Protein 3OZI (pdb70)

Nearest PDB structures (foldseek):
  3ozi-assembly1_A  TM=1.006E+00  e=1.312E-34  Linum usitatissimum
  7x5l-assembly1_D  TM=9.092E-01  e=6.402E-23  Linum usitatissimum
  5h3c-assembly1_A  TM=9.089E-01  e=5.515E-14  Arabidopsis thaliana
  7xoz-assembly1_E  TM=8.994E-01  e=2.943E-13  Arabidopsis thaliana
  5teb-assembly6_F  TM=8.770E-01  e=2.772E-13  Arabidopsis thaliana

InterPro domains:
  IPR000157 Toll/interleukin-1 receptor homology (TIR) domain [PF01582] (61-239)
  IPR000157 Toll/interleukin-1 receptor homology (TIR) domain [PS50104] (59-221)
  IPR000157 Toll/interleukin-1 receptor homology (TIR) domain [SM00255] (60-199)
  IPR002182 NB-ARC [PF00931] (241-416)
  IPR027417 P-loop containing nucleoside triphosphate hydrolase [G3DSA:3.40.50.300] (226-393)
  IPR027417 P-loop containing nucleoside triphosphate hydrolase [SSF52540] (228-493)
  IPR032675 Leucine-rich repeat domain superfamily [G3DSA:3.80.10.10] (591-1008)
  IPR032675 Leucine-rich repeat domain superfamily [G3DSA:3.80.10.10] (1009-1278)
  IPR035897 Toll/interleukin-1 receptor homology (TIR) domain superfamily [G3DSA:3.40.50.10140] (59-225)
  IPR035897 Toll/interleukin-1 receptor homology (TIR) domain superfamily [SSF52200] (53-202)
  IPR042197 Apoptotic protease-activating factors, helical domain [G3DSA:1.10.8.430] (398-483)
  IPR044974 Disease resistance protein, plants [PTHR11017] (60-1101)
  IPR058192 Disease resistance protein Roq1-like, winged-helix domain [PF23282] (485-553)

Radius of gyration: 20.52 Å; Cα contacts (8 Å, |Δi|>4): 577; chains: 2; bounding box: 39×36×67 Å

Sequence (338 aa):
VEYEVFLSFRGPDTREQFTDFLYQSLRRYKIHTFRDDDELLKGKEIGPNLLRAIDQSKIYVPIISSGYADSKWCLMELAEIVRRQEEDPRRIILPIFYMVDPSDVRHQTGCYKKAFRKHANKFDGQTIQNWKDALKKVGDLKGWHIGKNDKQGAIADKVSADIWSHISKEVEYEVFLSFRGPDTREQFTDFLYQSLRRYKIHTFRDDDELLKGKEIGPNLLRAIDQSKIYVPIISSGYADSKWCLMELAEIVRRQEEDPRRIILPIFYMVDPSDVRHQTGCYKKAFRKHANKFDGQTIQNWKDALKKVGDLKGWHIGKNDKQGAIADKVSADIWSHIS

CATH classification: 3.40.50.10140

Organism: Linum usitatissimum (NCBI:txid4006)

Foldseek 3Di:
DAQAEEEQEACVPDVPHLVVLLVVLLVVVVHRYHYPYLPDDDDVCVPPHVV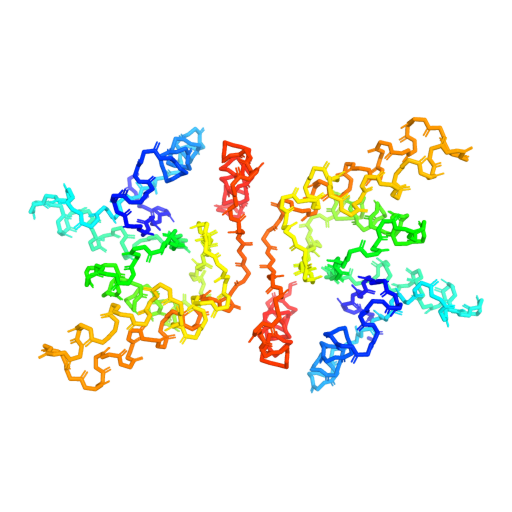SNLVGHLEYEYEDELCQLLRPSSLVVLLVSVVVCVVPVSRDYAYEAEADPLVCLQQCDDSRVVSLVVVVVPDDDVSSVSSSVSSNVNSPDDYYYDHPPDPSSVVSNVVSVVSVVSVVVD/DQAAEEEQEACVPDVPHLVVLLVVLLVVLPHRYDYPYLPDDDPVCVPVPVVRNLVRHLEYEYADELCQLLRPSSLVVLLVSVVVCVVPVSRYYAYEDEADDLVCLQQVDDSRPVSLVVCVVPDDPVSSVSSNVSSNVNSPDDHHYHHPPDPSNVVSNVVSVVSSVVVD

Structure (mmCIF, N/CA/C/O backbone):
data_3OZI
#
_entry.id   3OZI
#
_cell.length_a   65.941
_cell.length_b   102.241
_cell.length_c   58.300
_cell.angle_alpha   90.000
_cell.angle_beta   90.000
_cell.angle_gamma   90.000
#
_symmetry.space_group_name_H-M   'P 21 21 2'
#
loop_
_entity.id
_entity.type
_entity.pdbx_description
1 polymer L6tr
2 non-polymer 'COBALT (II) ION'
3 water water
#
loop_
_atom_site.group_PDB
_atom_site.id
_atom_site.type_symbol
_atom_site.label_atom_id
_atom_site.label_alt_id
_atom_site.label_comp_id
_atom_site.label_asym_id
_atom_site.label_entity_id
_atom_site.label_seq_id
_atom_site.pdbx_PDB_ins_code
_atom_site.Cartn_x
_atom_site.Cartn_y
_atom_site.Cartn_z
_atom_site.occupancy
_atom_site.B_iso_or_equiv
_atom_site.auth_seq_id
_atom_site.auth_comp_id
_atom_site.auth_asym_id
_atom_site.auth_atom_id
_atom_site.pdbx_PDB_model_num
ATOM 1 N N . VAL A 1 34 ? 63.118 -2.770 -3.223 1.00 36.40 34 VAL A N 1
ATOM 2 C CA . VAL A 1 34 ? 63.481 -1.603 -4.022 1.00 38.39 34 VAL A CA 1
ATOM 3 C C . VAL A 1 34 ? 62.222 -0.794 -4.296 1.00 33.00 34 VAL A C 1
ATOM 4 O O . VAL A 1 34 ? 62.188 0.090 -5.152 1.00 28.80 34 VAL A O 1
ATOM 16 N N . GLU A 1 35 ? 61.181 -1.109 -3.539 1.00 27.92 35 GLU A N 1
ATOM 17 C CA . GLU A 1 35 ? 59.938 -0.366 -3.609 1.00 27.06 35 GLU A CA 1
ATOM 18 C C . GLU A 1 35 ? 60.070 1.020 -2.977 1.00 26.13 35 GLU A C 1
ATOM 19 O O . GLU A 1 35 ? 60.864 1.233 -2.059 1.00 26.79 35 GLU A O 1
ATOM 31 N N . TYR A 1 36 ? 59.314 1.975 -3.496 1.00 22.95 36 TYR A N 1
ATOM 32 C CA . TYR A 1 36 ? 59.216 3.265 -2.844 1.00 24.35 36 TYR A CA 1
ATOM 33 C C . TYR A 1 36 ? 58.582 3.053 -1.474 1.00 21.44 36 TYR A C 1
ATOM 34 O O . TYR A 1 36 ? 57.724 2.195 -1.322 1.00 15.79 36 TYR A O 1
ATOM 52 N N . GLU A 1 37 ? 59.014 3.835 -0.487 1.00 19.15 37 GLU A N 1
ATOM 53 C CA . GLU A 1 37 ? 58.504 3.698 0.873 1.00 17.64 37 GLU A CA 1
ATOM 54 C C . GLU A 1 37 ? 57.782 4.962 1.339 1.00 20.20 37 GLU A C 1
ATOM 55 O O . GLU A 1 37 ? 56.825 4.884 2.106 1.00 19.96 37 GLU A O 1
ATOM 67 N N . VAL A 1 38 ? 58.260 6.122 0.885 1.00 18.72 38 VAL A N 1
ATOM 68 C CA . VAL A 1 38 ? 57.706 7.417 1.288 1.00 14.81 38 VAL A CA 1
ATOM 69 C C . VAL A 1 38 ? 57.421 8.257 0.039 1.00 16.75 38 VAL A C 1
ATOM 70 O O . VAL A 1 38 ? 58.216 8.288 -0.899 1.00 17.56 38 VAL A O 1
ATOM 83 N N . PHE A 1 39 ? 56.269 8.915 0.026 1.00 15.25 39 PHE A N 1
ATOM 84 C CA . PHE A 1 39 ? 55.834 9.732 -1.099 1.00 12.81 39 PHE A CA 1
ATOM 85 C C . PHE A 1 39 ? 55.656 11.164 -0.571 1.00 14.97 39 PHE A C 1
ATOM 86 O O . PHE A 1 39 ? 54.803 11.422 0.284 1.00 14.46 39 PHE A O 1
ATOM 103 N N . LEU A 1 40 ? 56.491 12.085 -1.038 1.00 12.11 40 LEU A N 1
ATOM 104 C CA . LEU A 1 40 ? 56.398 13.477 -0.603 1.00 14.30 40 LEU A CA 1
ATOM 105 C C . LEU A 1 40 ? 55.558 14.243 -1.601 1.00 15.54 40 LEU A C 1
ATOM 106 O O . LEU A 1 40 ? 55.873 14.240 -2.786 1.00 11.99 40 LEU A O 1
ATOM 122 N N . SER A 1 41 ? 54.494 14.884 -1.112 1.00 15.47 41 SER A N 1
ATOM 123 C CA . SER A 1 41 ? 53.642 15.769 -1.918 1.00 14.57 41 SER A CA 1
ATOM 124 C C . SER A 1 41 ? 53.810 17.199 -1.445 1.00 13.34 41 SER A C 1
ATOM 125 O O . SER A 1 41 ? 53.587 17.508 -0.277 1.00 13.29 41 SER A O 1
ATOM 133 N N . PHE A 1 42 ? 54.167 18.091 -2.353 1.00 15.20 42 PHE A N 1
ATOM 134 C CA . PHE A 1 42 ? 54.486 19.446 -1.938 1.00 13.77 42 PHE A CA 1
ATOM 135 C C . PHE A 1 42 ? 54.324 20.492 -3.040 1.00 13.10 42 PHE A C 1
ATOM 136 O O . PHE A 1 42 ? 54.285 20.171 -4.226 1.00 14.20 42 PHE A O 1
ATOM 153 N N . ARG A 1 43 ? 54.222 21.751 -2.629 1.00 14.96 43 ARG A N 1
ATOM 154 C CA . ARG A 1 43 ? 54.200 22.867 -3.571 1.00 14.11 43 ARG A CA 1
ATOM 155 C C . ARG A 1 43 ? 55.641 23.361 -3.845 1.00 17.45 43 ARG A C 1
ATOM 156 O O . ARG A 1 43 ? 56.244 24.065 -3.025 1.00 14.44 43 ARG A O 1
ATOM 177 N N . GLY A 1 44 ? 56.186 22.960 -4.993 1.00 19.10 44 GLY A N 1
ATOM 178 C CA . GLY A 1 44 ? 57.564 23.259 -5.366 1.00 23.13 44 GLY A CA 1
ATOM 179 C C . GLY A 1 44 ? 58.103 24.639 -4.993 1.00 22.30 44 GLY A C 1
ATOM 180 O O . GLY A 1 44 ? 59.074 24.753 -4.252 1.00 20.88 44 GLY A O 1
ATOM 184 N N . PRO A 1 45 ? 57.482 25.702 -5.517 1.00 22.65 45 PRO A N 1
ATOM 185 C CA . PRO A 1 45 ? 57.947 27.071 -5.247 1.00 25.64 45 PRO A CA 1
ATOM 186 C C . PRO A 1 45 ? 57.900 27.449 -3.765 1.00 25.00 45 PRO A C 1
ATOM 187 O O . PRO A 1 45 ? 58.595 28.378 -3.344 1.00 23.37 45 PRO A O 1
ATOM 198 N N . ASP A 1 46 ? 57.072 26.763 -2.982 1.00 19.71 46 ASP A N 1
ATOM 199 C CA . ASP A 1 46 ? 56.995 27.059 -1.557 1.00 16.41 46 ASP A CA 1
ATOM 200 C C . ASP A 1 46 ? 58.094 26.385 -0.730 1.00 18.21 46 ASP A C 1
ATOM 201 O O . ASP A 1 46 ? 58.683 27.012 0.150 1.00 21.08 46 ASP A O 1
ATOM 210 N N . THR A 1 47 ? 58.353 25.103 -0.975 1.00 14.70 47 THR A N 1
ATOM 211 C CA . THR A 1 47 ? 59.151 24.328 -0.015 1.00 23.00 47 THR A CA 1
ATOM 212 C C . THR A 1 47 ? 60.304 23.519 -0.601 1.00 18.09 47 THR A C 1
ATOM 213 O O . THR A 1 47 ? 61.098 22.953 0.142 1.00 18.56 47 THR A O 1
ATOM 224 N N . ARG A 1 48 ? 60.385 23.462 -1.922 1.00 18.66 48 ARG A N 1
ATOM 225 C CA . ARG A 1 48 ? 61.459 22.735 -2.597 1.00 24.21 48 ARG A CA 1
ATOM 226 C C . ARG A 1 48 ? 62.839 22.967 -1.957 1.00 24.65 48 ARG A C 1
ATOM 227 O O . ARG A 1 48 ? 63.633 22.043 -1.843 1.00 21.96 48 ARG A O 1
ATOM 248 N N . GLU A 1 49 ? 63.110 24.197 -1.527 1.00 29.19 49 GLU A N 1
ATOM 249 C CA . GLU A 1 49 ? 64.441 24.579 -1.037 1.00 35.23 49 GLU A CA 1
ATOM 250 C C . GLU A 1 49 ? 64.492 24.668 0.484 1.00 37.16 49 GLU A C 1
ATOM 251 O O . GLU A 1 49 ? 65.521 25.012 1.073 1.00 36.42 49 GLU A O 1
ATOM 263 N N . GLN A 1 50 ? 63.370 24.377 1.119 1.00 33.35 50 GLN A N 1
ATOM 264 C CA . GLN A 1 50 ? 63.283 24.491 2.563 1.00 30.28 50 GLN A CA 1
ATOM 265 C C . GLN A 1 50 ? 63.022 23.114 3.200 1.00 28.59 50 GLN A C 1
ATOM 266 O O . GLN A 1 50 ? 63.781 22.162 2.965 1.00 23.88 50 GLN A O 1
ATOM 280 N N . PHE A 1 51 ? 61.957 22.997 3.990 1.00 24.57 51 PHE A N 1
ATOM 281 C CA . PHE A 1 51 ? 61.732 21.771 4.742 1.00 20.04 51 PHE A CA 1
ATOM 282 C C . PHE A 1 51 ? 61.667 20.503 3.881 1.00 19.73 51 PHE A C 1
ATOM 283 O O . PHE A 1 51 ? 62.179 19.457 4.286 1.00 23.42 51 PHE A O 1
ATOM 300 N N . THR A 1 52 ? 61.029 20.585 2.715 1.00 17.30 52 THR A N 1
ATOM 301 C CA . THR A 1 52 ? 60.901 19.420 1.831 1.00 21.83 52 THR A CA 1
ATOM 302 C C . THR A 1 52 ? 62.236 18.790 1.469 1.00 22.41 52 THR A C 1
ATOM 303 O O . THR A 1 52 ? 62.370 17.564 1.490 1.00 21.10 52 THR A O 1
ATOM 314 N N . ASP A 1 53 ? 63.211 19.631 1.127 1.00 22.55 53 ASP A N 1
ATOM 315 C CA . ASP A 1 53 ? 64.555 19.161 0.818 1.00 22.91 53 ASP A CA 1
ATOM 316 C C . ASP A 1 53 ? 65.220 18.531 2.039 1.00 23.24 53 ASP A C 1
ATOM 317 O O . ASP A 1 53 ? 65.805 17.448 1.933 1.00 20.95 53 ASP A O 1
ATOM 326 N N . PHE A 1 54 ? 65.129 19.197 3.193 1.00 20.51 54 PHE A N 1
ATOM 327 C CA . PHE A 1 54 ? 65.731 18.666 4.435 1.00 21.91 54 PHE A CA 1
ATOM 328 C C . PHE A 1 54 ? 65.156 17.300 4.845 1.00 20.24 54 PHE A C 1
ATOM 329 O O . PHE A 1 54 ? 65.894 16.403 5.253 1.00 24.43 54 PHE A O 1
ATOM 346 N N . LEU A 1 55 ? 63.839 17.149 4.752 1.00 18.16 55 LEU A N 1
ATOM 347 C CA . LEU A 1 55 ? 63.207 15.866 5.035 1.00 19.07 55 LEU A CA 1
ATOM 348 C C . LEU A 1 55 ? 63.685 14.838 4.018 1.00 23.29 55 LEU A C 1
ATOM 349 O O . LEU A 1 55 ? 63.968 13.693 4.360 1.00 21.13 55 LEU A O 1
ATOM 365 N N . TYR A 1 56 ? 63.779 15.249 2.759 1.00 21.40 56 TYR A N 1
ATOM 366 C CA . TYR A 1 56 ? 64.314 14.354 1.752 1.00 21.40 56 TYR A CA 1
ATOM 367 C C . TYR A 1 56 ? 65.742 13.913 2.096 1.00 23.72 56 TYR A C 1
ATOM 368 O O . TYR A 1 56 ? 66.083 12.730 2.007 1.00 21.97 56 TYR A O 1
ATOM 386 N N . GLN A 1 57 ? 66.579 14.867 2.485 1.00 21.95 57 GLN A N 1
ATOM 387 C CA . GLN A 1 57 ? 67.955 14.547 2.875 1.00 28.09 57 GLN A CA 1
ATOM 388 C C . GLN A 1 57 ? 68.023 13.611 4.081 1.00 26.15 57 GLN A C 1
ATOM 389 O O . GLN A 1 57 ? 68.784 12.650 4.076 1.00 29.14 57 GLN A O 1
ATOM 403 N N . SER A 1 58 ? 67.228 13.884 5.112 1.00 22.58 58 SER A N 1
ATOM 404 C CA . SER A 1 58 ? 67.208 13.001 6.278 1.00 26.81 58 SER A CA 1
ATOM 405 C C . SER A 1 58 ? 66.703 11.605 5.931 1.00 28.91 58 SER A C 1
ATOM 406 O O . SER A 1 58 ? 67.265 10.608 6.391 1.00 32.46 58 SER A O 1
ATOM 414 N N . LEU A 1 59 ? 65.640 11.532 5.131 1.00 22.15 59 LEU A N 1
ATOM 415 C CA . LEU A 1 59 ? 65.081 10.241 4.760 1.00 26.00 59 LEU A CA 1
ATOM 416 C C . LEU A 1 59 ? 66.146 9.453 4.017 1.00 29.47 59 LEU A C 1
ATOM 417 O O . LEU A 1 59 ? 66.254 8.238 4.150 1.00 28.12 59 LEU A O 1
ATOM 433 N N . ARG A 1 60 ? 66.933 10.180 3.236 1.00 27.89 60 ARG A N 1
ATOM 434 C CA . ARG A 1 60 ? 67.944 9.601 2.377 1.00 31.02 60 ARG A CA 1
ATOM 435 C C . ARG A 1 60 ? 69.117 9.091 3.221 1.00 34.30 60 ARG A C 1
ATOM 436 O O . ARG A 1 60 ? 69.775 8.123 2.857 1.00 36.37 60 ARG A O 1
ATOM 457 N N . ARG A 1 61 ? 69.359 9.741 4.356 1.00 31.11 61 ARG A N 1
ATOM 458 C CA . ARG A 1 61 ? 70.369 9.287 5.309 1.00 34.03 61 ARG A CA 1
ATOM 459 C C . ARG A 1 61 ? 69.999 7.926 5.900 1.00 34.10 61 ARG A C 1
ATOM 460 O O . ARG A 1 61 ? 70.871 7.103 6.178 1.00 36.27 61 ARG A O 1
ATOM 481 N N . TYR A 1 62 ? 68.706 7.700 6.108 1.00 30.26 62 TYR A N 1
ATOM 482 C CA . TYR A 1 62 ? 68.214 6.388 6.510 1.00 27.57 62 TYR A CA 1
ATOM 483 C C . TYR A 1 62 ? 68.137 5.452 5.312 1.00 27.70 62 TYR A C 1
ATOM 484 O O . TYR A 1 62 ? 67.706 4.310 5.443 1.00 27.06 62 TYR A O 1
ATOM 502 N N . LYS A 1 63 ? 68.511 5.943 4.135 1.00 28.94 63 LYS A N 1
ATOM 503 C CA . LYS A 1 63 ? 68.399 5.129 2.934 1.00 31.40 63 LYS A CA 1
ATOM 504 C C . LYS A 1 63 ? 66.949 4.671 2.711 1.00 28.88 63 LYS A C 1
ATOM 505 O O . LYS A 1 63 ? 66.690 3.589 2.167 1.00 24.22 63 LYS A O 1
ATOM 524 N N . ILE A 1 64 ? 66.006 5.508 3.141 1.00 24.96 64 ILE A N 1
ATOM 525 C CA . ILE A 1 64 ? 64.593 5.290 2.863 1.00 21.10 64 ILE A CA 1
ATOM 526 C C . ILE A 1 64 ? 64.274 5.757 1.437 1.00 21.02 64 ILE A C 1
ATOM 527 O O . ILE A 1 64 ? 64.542 6.907 1.084 1.00 27.48 64 ILE A O 1
ATOM 543 N N . HIS A 1 65 ? 63.723 4.857 0.621 1.00 22.69 65 HIS A N 1
ATOM 544 C CA . HIS A 1 65 ? 63.421 5.139 -0.787 1.00 20.70 65 HIS A CA 1
ATOM 545 C C . HIS A 1 65 ? 62.217 6.075 -0.914 1.00 19.61 65 HIS A C 1
ATOM 546 O O . HIS A 1 65 ? 61.075 5.694 -0.627 1.00 19.98 65 HIS A O 1
ATOM 560 N N . THR A 1 66 ? 62.487 7.295 -1.359 1.00 21.61 66 THR A N 1
ATOM 561 C CA . THR A 1 66 ? 61.527 8.387 -1.270 1.00 19.00 66 THR A CA 1
ATOM 562 C C . THR A 1 66 ? 61.294 9.074 -2.613 1.00 23.11 66 THR A C 1
ATOM 563 O O . THR A 1 66 ? 62.243 9.492 -3.288 1.00 19.17 66 THR A O 1
ATOM 574 N N . PHE A 1 67 ? 60.022 9.200 -2.980 1.00 23.16 67 PHE A N 1
ATOM 575 C CA . PHE A 1 67 ? 59.640 9.902 -4.190 1.00 18.18 67 PHE A CA 1
ATOM 576 C C . PHE A 1 67 ? 59.308 11.363 -3.900 1.00 19.02 67 PHE A C 1
ATOM 577 O O . PHE A 1 67 ? 58.549 11.665 -2.984 1.00 17.32 67 PHE A O 1
ATOM 594 N N . ARG A 1 68 ? 59.874 12.266 -4.691 1.00 18.53 68 ARG A N 1
ATOM 595 C CA . ARG A 1 68 ? 59.554 13.685 -4.591 1.00 22.13 68 ARG A CA 1
ATOM 596 C C . ARG A 1 68 ? 58.528 14.119 -5.640 1.00 19.88 68 ARG A C 1
ATOM 597 O O . ARG A 1 68 ? 58.884 14.400 -6.780 1.00 22.61 68 ARG A O 1
ATOM 618 N N . ASP A 1 69 ? 57.258 14.177 -5.249 1.00 17.77 69 ASP A N 1
ATOM 619 C CA . ASP A 1 69 ? 56.182 14.600 -6.151 1.00 17.31 69 ASP A CA 1
ATOM 620 C C . ASP A 1 69 ? 56.190 16.118 -6.322 1.00 22.53 69 ASP A C 1
ATOM 621 O O . ASP A 1 69 ? 55.314 16.814 -5.799 1.00 20.01 69 ASP A O 1
ATOM 630 N N . ASP A 1 70 ? 57.193 16.625 -7.042 1.00 20.34 70 ASP A N 1
ATOM 631 C CA . ASP A 1 70 ? 57.317 18.056 -7.320 1.00 22.45 70 ASP A CA 1
ATOM 632 C C . ASP A 1 70 ? 56.305 18.486 -8.402 1.00 21.53 70 ASP A C 1
ATOM 633 O O . ASP A 1 70 ? 56.241 17.890 -9.480 1.00 21.60 70 ASP A O 1
ATOM 642 N N . ASP A 1 71 ? 55.507 19.511 -8.117 1.00 20.21 71 ASP A N 1
ATOM 643 C CA . ASP A 1 71 ? 54.446 19.900 -9.058 1.00 24.54 71 ASP A CA 1
ATOM 644 C C . ASP A 1 71 ? 54.940 20.657 -10.309 1.00 22.63 71 ASP A C 1
ATOM 645 O O . ASP A 1 71 ? 54.156 20.988 -11.202 1.00 19.99 71 ASP A O 1
ATOM 654 N N . GLU A 1 72 ? 56.246 20.881 -10.394 1.00 21.65 72 GLU A N 1
ATOM 655 C CA . GLU A 1 72 ? 56.821 21.497 -11.585 1.00 25.13 72 GLU A CA 1
ATOM 656 C C . GLU A 1 72 ? 57.781 20.623 -12.402 1.00 26.75 72 GLU A C 1
ATOM 657 O O . GLU A 1 72 ? 57.809 20.735 -13.619 1.00 31.63 72 GLU A O 1
ATOM 669 N N . LEU A 1 73 ? 58.530 19.734 -11.758 1.00 28.16 73 LEU A N 1
ATOM 670 C CA . LEU A 1 73 ? 59.715 19.162 -12.402 1.00 28.52 73 LEU A CA 1
ATOM 671 C C . LEU A 1 73 ? 59.637 17.696 -12.859 1.00 34.67 73 LEU A C 1
ATOM 672 O O . LEU A 1 73 ? 60.653 17.113 -13.238 1.00 43.87 73 LEU A O 1
ATOM 688 N N . LEU A 1 74 ? 58.448 17.103 -12.840 1.00 31.25 74 LEU A N 1
ATOM 689 C CA . LEU A 1 74 ? 58.277 15.730 -13.314 1.00 33.69 74 LEU A CA 1
ATOM 690 C C . LEU A 1 74 ? 58.572 15.602 -14.819 1.00 42.31 74 LEU A C 1
ATOM 691 O O . LEU A 1 74 ? 58.366 16.552 -15.575 1.00 35.15 74 LEU A O 1
ATOM 707 N N . LYS A 1 75 ? 59.054 14.430 -15.243 1.00 38.88 75 LYS A N 1
ATOM 708 C CA . LYS A 1 75 ? 59.213 14.111 -16.663 1.00 31.49 75 LYS A CA 1
ATOM 709 C C . LYS A 1 75 ? 58.240 13.003 -17.049 1.00 34.54 75 LYS A C 1
ATOM 710 O O . LYS A 1 75 ? 57.718 12.302 -16.179 1.00 36.88 75 LYS A O 1
ATOM 729 N N . GLY A 1 76 ? 58.005 12.840 -18.350 1.00 35.31 76 GLY A N 1
ATOM 730 C CA . GLY A 1 76 ? 56.994 11.922 -18.855 1.00 28.30 76 GLY A CA 1
ATOM 731 C C . GLY A 1 76 ? 57.340 10.450 -18.722 1.00 35.11 76 GLY A C 1
ATOM 732 O O . GLY A 1 76 ? 56.463 9.610 -18.493 1.00 35.89 76 GLY A O 1
ATOM 736 N N . LYS A 1 77 ? 58.621 10.132 -18.880 1.00 39.22 77 LYS A N 1
ATOM 737 C CA . LYS A 1 77 ? 59.105 8.771 -18.658 1.00 40.73 77 LYS A CA 1
ATOM 738 C C . LYS A 1 77 ? 59.002 8.424 -17.178 1.00 40.17 77 LYS A C 1
ATOM 739 O O . LYS A 1 77 ? 59.124 7.261 -16.792 1.00 42.25 77 LYS A O 1
ATOM 758 N N . GLU A 1 78 ? 58.762 9.443 -16.357 1.00 34.91 78 GLU A N 1
ATOM 759 C CA . GLU A 1 78 ? 58.674 9.261 -14.917 1.00 36.70 78 GLU A CA 1
ATOM 760 C C . GLU A 1 78 ? 57.245 9.103 -14.417 1.00 37.79 78 GLU A C 1
ATOM 761 O O . GLU A 1 78 ? 57.029 8.819 -13.242 1.00 41.30 78 GLU A O 1
ATOM 773 N N . ILE A 1 79 ? 56.264 9.285 -15.290 1.00 32.09 79 ILE A N 1
ATOM 774 C CA . ILE A 1 79 ? 54.888 9.158 -14.844 1.00 34.03 79 ILE A CA 1
ATOM 775 C C . ILE A 1 79 ? 54.565 7.705 -14.508 1.00 34.00 79 ILE A C 1
ATOM 776 O O . ILE A 1 79 ? 53.894 7.423 -13.519 1.00 38.46 79 ILE A O 1
ATOM 792 N N . GLY A 1 80 ? 55.060 6.778 -15.315 1.00 33.08 80 GLY A N 1
ATOM 793 C CA . GLY A 1 80 ? 54.787 5.374 -15.075 1.00 34.41 80 GLY A CA 1
ATOM 794 C C . GLY A 1 80 ? 55.701 4.749 -14.038 1.00 43.14 80 GLY A C 1
ATOM 795 O O . GLY A 1 80 ? 55.292 4.497 -12.896 1.00 35.96 80 GLY A O 1
ATOM 799 N N . PRO A 1 81 ? 56.959 4.499 -14.429 1.00 45.86 81 PRO A N 1
ATOM 800 C CA . PRO A 1 81 ? 57.924 3.754 -13.604 1.00 46.78 81 PRO A CA 1
ATOM 801 C C . PRO A 1 81 ? 58.317 4.474 -12.306 1.00 45.09 81 PRO A C 1
ATOM 802 O O . PRO A 1 81 ? 59.052 3.909 -11.488 1.00 46.12 81 PRO A O 1
ATOM 813 N N . ASN A 1 82 ? 57.837 5.697 -12.108 1.00 39.17 82 ASN A N 1
ATOM 814 C CA . ASN A 1 82 ? 58.142 6.400 -10.870 1.00 35.14 82 ASN A CA 1
ATOM 815 C C . ASN A 1 82 ? 56.887 6.872 -10.142 1.00 30.43 82 ASN A C 1
ATOM 816 O O . ASN A 1 82 ? 56.469 6.261 -9.160 1.00 31.34 82 ASN A O 1
ATOM 827 N N . LEU A 1 83 ? 56.288 7.947 -10.637 1.00 25.34 83 LEU A N 1
ATOM 828 C CA . LEU A 1 83 ? 55.137 8.554 -9.981 1.00 26.56 83 LEU A CA 1
ATOM 829 C C . LEU A 1 83 ? 54.132 7.497 -9.549 1.00 24.69 83 LEU A C 1
ATOM 830 O O . LEU A 1 83 ? 53.881 7.324 -8.357 1.00 23.07 83 LEU A O 1
ATOM 846 N N . LEU A 1 84 ? 53.579 6.773 -10.517 1.00 25.00 84 LEU A N 1
ATOM 847 C CA . LEU A 1 84 ? 52.512 5.821 -10.238 1.00 25.73 84 LEU A CA 1
ATOM 848 C C . LEU A 1 84 ? 52.987 4.624 -9.422 1.00 25.24 84 LEU A C 1
ATOM 849 O O . LEU A 1 84 ? 52.286 4.160 -8.528 1.00 26.61 84 LEU A O 1
ATOM 865 N N . ARG A 1 85 ? 54.183 4.138 -9.727 1.00 22.88 85 ARG A N 1
ATOM 866 C CA . ARG A 1 85 ? 54.816 3.107 -8.918 1.00 29.29 85 ARG A CA 1
ATOM 867 C C . ARG A 1 85 ? 54.930 3.578 -7.458 1.00 23.98 85 ARG A C 1
ATOM 868 O O . ARG A 1 85 ? 54.581 2.846 -6.532 1.00 19.78 85 ARG A O 1
ATOM 889 N N . ALA A 1 86 ? 55.408 4.807 -7.267 1.00 19.84 86 ALA A N 1
ATOM 890 C CA . ALA A 1 86 ? 55.631 5.356 -5.930 1.00 19.81 86 ALA A CA 1
ATOM 891 C C . ALA A 1 86 ? 54.326 5.580 -5.187 1.00 19.57 86 ALA A C 1
ATOM 892 O O . ALA A 1 86 ? 54.245 5.351 -3.982 1.00 22.65 86 ALA A O 1
ATOM 899 N N . ILE A 1 87 ? 53.300 6.039 -5.891 1.00 19.96 87 ILE A N 1
ATOM 900 C CA . ILE A 1 87 ? 52.039 6.281 -5.216 1.00 20.39 87 ILE A CA 1
ATOM 901 C C . ILE A 1 87 ? 51.361 4.951 -4.917 1.00 22.66 87 ILE A C 1
ATOM 902 O O . ILE A 1 87 ? 50.626 4.827 -3.940 1.00 25.76 87 ILE A O 1
ATOM 918 N N . ASP A 1 88 ? 51.630 3.953 -5.752 1.00 20.80 88 ASP A N 1
ATOM 919 C CA . ASP A 1 88 ? 51.141 2.600 -5.507 1.00 25.00 88 ASP A CA 1
ATOM 920 C C . ASP A 1 88 ? 51.866 1.920 -4.345 1.00 21.20 88 ASP A C 1
ATOM 921 O O . ASP A 1 88 ? 51.224 1.331 -3.482 1.00 25.38 88 ASP A O 1
ATOM 930 N N . GLN A 1 89 ? 53.197 1.982 -4.338 1.00 19.36 89 GLN A N 1
ATOM 931 C CA . GLN A 1 89 ? 54.009 1.174 -3.419 1.00 20.74 89 GLN A CA 1
ATOM 932 C C . GLN A 1 89 ? 54.221 1.798 -2.042 1.00 25.65 89 GLN A C 1
ATOM 933 O O . GLN A 1 89 ? 54.323 1.079 -1.047 1.00 24.11 89 GLN A O 1
ATOM 947 N N . SER A 1 90 ? 54.329 3.128 -1.998 1.00 20.97 90 SER A N 1
ATOM 948 C CA . SER A 1 90 ? 54.584 3.846 -0.755 1.00 17.28 90 SER A CA 1
ATOM 949 C C . SER A 1 90 ? 53.448 3.652 0.238 1.00 20.92 90 SER A C 1
ATOM 950 O O . SER A 1 90 ? 52.278 3.843 -0.095 1.00 25.42 90 SER A O 1
ATOM 958 N N . LYS A 1 91 ? 53.794 3.281 1.463 1.00 20.22 91 LYS A N 1
ATOM 959 C CA . LYS A 1 91 ? 52.784 3.113 2.501 1.00 27.95 91 LYS A CA 1
ATOM 960 C C . LYS A 1 91 ? 52.772 4.305 3.460 1.00 25.96 91 LYS A C 1
ATOM 961 O O . LYS A 1 91 ? 52.062 4.302 4.453 1.00 19.20 91 LYS A O 1
ATOM 980 N N . ILE A 1 92 ? 53.561 5.330 3.143 1.00 20.17 92 ILE A N 1
ATOM 981 C CA . ILE A 1 92 ? 53.573 6.559 3.929 1.00 15.91 92 ILE A CA 1
ATOM 982 C C . ILE A 1 92 ? 53.579 7.738 2.987 1.00 17.56 92 ILE A C 1
ATOM 983 O O . ILE A 1 92 ? 54.455 7.844 2.129 1.00 16.27 92 ILE A O 1
ATOM 999 N N . TYR A 1 93 ? 52.599 8.619 3.146 1.00 18.02 93 TYR A N 1
ATOM 1000 C CA . TYR A 1 93 ? 52.497 9.812 2.324 1.00 15.66 93 TYR A CA 1
ATOM 1001 C C . TYR A 1 93 ? 52.701 11.039 3.186 1.00 16.90 93 TYR A C 1
ATOM 1002 O O . TYR A 1 93 ? 52.084 11.170 4.248 1.00 17.06 93 TYR A O 1
ATOM 1020 N N . VAL A 1 94 ? 53.562 11.939 2.724 1.00 12.41 94 VAL A N 1
ATOM 1021 C CA . VAL A 1 94 ? 53.850 13.151 3.457 1.00 13.25 94 VAL A CA 1
ATOM 1022 C C . VAL A 1 94 ? 53.423 14.386 2.656 1.00 14.02 94 VAL A C 1
ATOM 1023 O O . VAL A 1 94 ? 54.163 14.868 1.800 1.00 13.81 94 VAL A O 1
ATOM 1036 N N . PRO A 1 95 ? 52.214 14.901 2.933 1.00 15.63 95 PRO A N 1
ATOM 1037 C CA . PRO A 1 95 ? 51.790 16.141 2.273 1.00 13.20 95 PRO A CA 1
ATOM 1038 C C . PRO A 1 95 ? 52.346 17.362 3.013 1.00 12.39 95 PRO A C 1
ATOM 1039 O O . PRO A 1 95 ? 51.943 17.665 4.134 1.00 13.83 95 PRO A O 1
ATOM 1050 N N . ILE A 1 96 ? 53.275 18.058 2.385 1.00 11.88 96 ILE A N 1
ATOM 1051 C CA . ILE A 1 96 ? 53.837 19.253 2.986 1.00 12.80 96 ILE A CA 1
ATOM 1052 C C . ILE A 1 96 ? 53.002 20.434 2.507 1.00 12.88 96 ILE A C 1
ATOM 1053 O O . ILE A 1 96 ? 53.163 20.927 1.385 1.00 12.12 96 ILE A O 1
ATOM 1069 N N . ILE A 1 97 ? 52.071 20.847 3.352 1.00 12.46 97 ILE A N 1
ATOM 1070 C CA . ILE A 1 97 ? 51.033 21.782 2.930 1.00 14.31 97 ILE A CA 1
ATOM 1071 C C . ILE A 1 97 ? 51.403 23.212 3.315 1.00 12.40 97 ILE A C 1
ATOM 1072 O O . ILE A 1 97 ? 51.349 23.596 4.486 1.00 9.57 97 ILE A O 1
ATOM 1088 N N . SER A 1 98 ? 51.816 23.966 2.300 1.00 15.24 98 SER A N 1
ATOM 1089 C CA . SER A 1 98 ? 52.197 25.366 2.419 1.00 14.38 98 SER A CA 1
ATOM 1090 C C . SER A 1 98 ? 51.069 26.271 1.931 1.00 14.74 98 SER A C 1
ATOM 1091 O O . SER A 1 98 ? 50.011 25.785 1.544 1.00 13.24 98 SER A O 1
ATOM 1099 N N . SER A 1 99 ? 51.299 27.584 1.934 1.00 15.80 99 SER A N 1
ATOM 1100 C CA . SER A 1 99 ? 50.217 28.528 1.661 1.00 18.91 99 SER A CA 1
ATOM 1101 C C . SER A 1 99 ? 49.834 28.542 0.185 1.00 19.39 99 SER A C 1
ATOM 1102 O O . SER A 1 99 ? 48.724 28.949 -0.166 1.00 19.28 99 SER A O 1
ATOM 1110 N N . GLY A 1 100 ? 50.749 28.084 -0.668 1.00 16.89 100 GLY A N 1
ATOM 1111 C CA . GLY A 1 100 ? 50.485 27.984 -2.090 1.00 16.13 100 GLY A CA 1
ATOM 1112 C C . GLY A 1 100 ? 50.036 26.602 -2.561 1.00 19.57 100 GLY A C 1
ATOM 1113 O O . GLY A 1 100 ? 49.891 26.357 -3.759 1.00 18.22 100 GLY A O 1
ATOM 1117 N N . TYR A 1 101 ? 49.808 25.692 -1.627 1.00 14.88 101 TYR A N 1
ATOM 1118 C CA . TYR A 1 101 ? 49.465 24.312 -1.986 1.00 15.68 101 TYR A CA 1
ATOM 1119 C C . TYR A 1 101 ? 48.208 24.208 -2.853 1.00 14.80 101 TYR A C 1
ATOM 1120 O O . TYR A 1 101 ? 48.201 23.485 -3.856 1.00 14.09 101 TYR A O 1
ATOM 1138 N N . ALA A 1 102 ? 47.142 24.908 -2.472 1.00 13.82 102 ALA A N 1
ATOM 1139 C CA . ALA A 1 102 ? 45.887 24.816 -3.235 1.00 16.78 102 ALA A CA 1
ATOM 1140 C C . ALA A 1 102 ? 45.902 25.607 -4.558 1.00 17.61 102 ALA A C 1
ATOM 1141 O O . ALA A 1 102 ? 45.004 25.449 -5.387 1.00 20.22 102 ALA A O 1
ATOM 1148 N N . ASP A 1 103 ? 46.914 26.449 -4.757 1.00 15.86 103 ASP A N 1
ATOM 1149 C CA . ASP A 1 103 ? 47.076 27.131 -6.038 1.00 18.49 103 ASP A CA 1
ATOM 1150 C C . ASP A 1 103 ? 47.402 26.127 -7.133 1.00 20.00 103 ASP A C 1
ATOM 1151 O O . ASP A 1 103 ? 47.075 26.338 -8.293 1.00 22.20 103 ASP A O 1
ATOM 1160 N N . SER A 1 104 ? 48.074 25.046 -6.757 1.00 19.26 104 SER A N 1
ATOM 1161 C CA . SER A 1 104 ? 48.467 24.015 -7.708 1.00 17.86 104 SER A CA 1
ATOM 1162 C C . SER A 1 104 ? 47.423 22.890 -7.830 1.00 17.39 104 SER A C 1
ATOM 1163 O O . SER A 1 104 ? 47.179 22.134 -6.890 1.00 14.97 104 SER A O 1
ATOM 1171 N N . LYS A 1 105 ? 46.814 22.777 -9.004 1.00 18.72 105 LYS A N 1
ATOM 1172 C CA . LYS A 1 105 ? 45.843 21.725 -9.252 1.00 16.79 105 LYS A CA 1
ATOM 1173 C C . LYS A 1 105 ? 46.483 20.334 -9.130 1.00 18.25 105 LYS A C 1
ATOM 1174 O O . LYS A 1 105 ? 45.823 19.349 -8.785 1.00 16.63 105 LYS A O 1
ATOM 1193 N N . TRP A 1 106 ? 47.772 20.256 -9.432 1.00 16.34 106 TRP A N 1
ATOM 1194 C CA . TRP A 1 106 ? 48.479 18.991 -9.334 1.00 18.35 106 TRP A CA 1
ATOM 1195 C C . TRP A 1 106 ? 48.533 18.544 -7.873 1.00 15.72 106 TRP A C 1
ATOM 1196 O O . TRP A 1 106 ? 48.266 17.389 -7.570 1.00 17.22 106 TRP A O 1
ATOM 1217 N N . CYS A 1 107 ? 48.846 19.472 -6.970 1.00 18.07 107 CYS A N 1
ATOM 1218 C CA . CYS A 1 107 ? 48.868 19.180 -5.530 1.00 16.54 107 CYS A CA 1
ATOM 1219 C C . CYS A 1 107 ? 47.511 18.709 -5.022 1.00 14.07 107 CYS A C 1
ATOM 1220 O O . CYS A 1 107 ? 47.424 17.710 -4.307 1.00 12.84 107 CYS A O 1
ATOM 1228 N N . LEU A 1 108 ? 46.463 19.449 -5.376 1.00 13.93 108 LEU A N 1
ATOM 1229 C CA . LEU A 1 108 ? 45.095 19.110 -4.972 1.00 12.33 108 LEU A CA 1
ATOM 1230 C C . LEU A 1 108 ? 44.659 17.743 -5.493 1.00 15.92 108 LEU A C 1
ATOM 1231 O O . LEU A 1 108 ? 44.093 16.940 -4.746 1.00 16.80 108 LEU A O 1
ATOM 1247 N N . MET A 1 109 ? 44.905 17.499 -6.779 1.00 12.29 109 MET A N 1
ATOM 1248 C CA . MET A 1 109 ? 44.649 16.200 -7.411 1.00 17.94 109 MET A CA 1
ATOM 1249 C C . MET A 1 109 ? 45.364 15.063 -6.686 1.00 13.10 109 MET A C 1
ATOM 1250 O O . MET A 1 109 ? 44.776 14.039 -6.400 1.00 17.10 109 MET A O 1
ATOM 1264 N N . GLU A 1 110 ? 46.643 15.259 -6.396 1.00 14.63 110 GLU A N 1
ATOM 1265 C CA . GLU A 1 110 ? 47.459 14.230 -5.756 1.00 15.64 110 GLU A CA 1
ATOM 1266 C C . GLU A 1 110 ? 47.015 13.956 -4.322 1.00 16.85 110 GLU A C 1
ATOM 1267 O O . GLU A 1 110 ? 46.946 12.797 -3.900 1.00 16.78 110 GLU A O 1
ATOM 1279 N N . LEU A 1 111 ? 46.717 15.017 -3.575 1.00 13.41 111 LEU A N 1
ATOM 1280 C CA . LEU A 1 111 ? 46.172 14.872 -2.233 1.00 15.30 111 LEU A CA 1
ATOM 1281 C C . LEU A 1 111 ? 44.881 14.039 -2.248 1.00 15.22 111 LEU A C 1
ATOM 1282 O O . LEU A 1 111 ? 44.721 13.115 -1.461 1.00 14.66 111 LEU A O 1
ATOM 1298 N N . ALA A 1 112 ? 43.968 14.362 -3.155 1.00 16.12 112 ALA A N 1
ATOM 1299 C CA . ALA A 1 112 ? 42.735 13.594 -3.298 1.00 15.49 112 ALA A CA 1
ATOM 1300 C C . ALA A 1 112 ? 43.004 12.114 -3.588 1.00 14.48 112 ALA A C 1
ATOM 1301 O O . ALA A 1 112 ? 42.291 11.242 -3.090 1.00 17.38 112 ALA A O 1
ATOM 1308 N N . GLU A 1 113 ? 44.030 11.836 -4.388 1.00 14.19 113 GLU A N 1
ATOM 1309 C CA . GLU A 1 113 ? 44.432 10.457 -4.699 1.00 18.99 113 GLU A CA 1
ATOM 1310 C C . GLU A 1 113 ? 45.000 9.764 -3.465 1.00 18.90 113 GLU A C 1
ATOM 1311 O O . GLU A 1 113 ? 44.651 8.627 -3.157 1.00 19.62 113 GLU A O 1
ATOM 1323 N N . ILE A 1 114 ? 45.891 10.470 -2.773 1.00 15.88 114 ILE A N 1
ATOM 1324 C CA . ILE A 1 114 ? 46.525 9.973 -1.563 1.00 16.14 114 ILE A CA 1
ATOM 1325 C C . ILE A 1 114 ? 45.449 9.623 -0.551 1.00 18.82 114 ILE A C 1
ATOM 1326 O O . ILE A 1 114 ? 45.439 8.526 0.004 1.00 18.08 114 ILE A O 1
ATOM 1342 N N . VAL A 1 115 ? 44.519 10.552 -0.352 1.00 16.93 115 VAL A N 1
ATOM 1343 C CA . VAL A 1 115 ? 43.382 10.337 0.531 1.00 17.70 115 VAL A CA 1
ATOM 1344 C C . VAL A 1 115 ? 42.523 9.144 0.089 1.00 20.81 115 VAL A C 1
ATOM 1345 O O . VAL A 1 115 ? 42.064 8.367 0.918 1.00 22.13 115 VAL A O 1
ATOM 1358 N N . ARG A 1 116 ? 42.324 8.990 -1.216 1.00 22.76 116 ARG A N 1
ATOM 1359 C CA . ARG A 1 116 ? 41.556 7.856 -1.731 1.00 23.55 116 ARG A CA 1
ATOM 1360 C C . ARG A 1 116 ? 42.273 6.531 -1.485 1.00 25.31 116 ARG A C 1
ATOM 1361 O O . ARG A 1 116 ? 41.650 5.534 -1.110 1.00 24.40 116 ARG A O 1
ATOM 1382 N N . ARG A 1 117 ? 43.588 6.528 -1.689 1.00 26.52 117 ARG A N 1
ATOM 1383 C CA . ARG A 1 117 ? 44.393 5.318 -1.516 1.00 21.59 117 ARG A CA 1
ATOM 1384 C C . ARG A 1 117 ? 44.505 4.838 -0.062 1.00 24.29 117 ARG A C 1
ATOM 1385 O O . ARG A 1 117 ? 44.502 3.630 0.198 1.00 27.55 117 ARG A O 1
ATOM 1406 N N . GLN A 1 118 ? 44.594 5.767 0.886 1.00 25.43 118 GLN A N 1
ATOM 1407 C CA . GLN A 1 118 ? 44.625 5.377 2.293 1.00 25.70 118 GLN A CA 1
ATOM 1408 C C . GLN A 1 118 ? 43.255 4.893 2.812 1.00 24.42 118 GLN A C 1
ATOM 1409 O O . GLN A 1 118 ? 43.197 4.031 3.679 1.00 27.79 118 GLN A O 1
ATOM 1423 N N . GLU A 1 119 ? 42.162 5.419 2.270 1.00 21.39 119 GLU A N 1
ATOM 1424 C CA . GLU A 1 119 ? 40.840 4.910 2.636 1.00 28.61 119 GLU A CA 1
ATOM 1425 C C . GLU A 1 119 ? 40.668 3.476 2.125 1.00 31.54 119 GLU A C 1
ATOM 1426 O O . GLU A 1 119 ? 40.112 2.614 2.811 1.00 30.67 119 GLU A O 1
ATOM 1438 N N . GLU A 1 120 ? 41.188 3.233 0.928 1.00 32.18 120 GLU A N 1
ATOM 1439 C CA . GLU A 1 120 ? 41.141 1.926 0.283 1.00 32.69 120 GLU A CA 1
ATOM 1440 C C . GLU A 1 120 ? 42.042 0.909 0.985 1.00 35.26 120 GLU A C 1
ATOM 1441 O O . GLU A 1 120 ? 41.785 -0.296 0.951 1.00 27.52 120 GLU A O 1
ATOM 1453 N N . ASP A 1 121 ? 43.095 1.397 1.631 1.00 30.35 121 ASP A N 1
ATOM 1454 C CA . ASP A 1 121 ? 44.008 0.517 2.342 1.00 25.48 121 ASP A CA 1
ATOM 1455 C C . ASP A 1 121 ? 44.605 1.232 3.553 1.00 31.37 121 ASP A C 1
ATOM 1456 O O . ASP A 1 121 ? 45.714 1.783 3.480 1.00 27.08 121 ASP A O 1
ATOM 1465 N N . PRO A 1 122 ? 43.865 1.229 4.675 1.00 30.13 122 PRO A N 1
ATOM 1466 C CA . PRO A 1 122 ? 44.213 2.006 5.872 1.00 29.71 122 PRO A CA 1
ATOM 1467 C C . PRO A 1 122 ? 45.395 1.435 6.651 1.00 30.52 122 PRO A C 1
ATOM 1468 O O . PRO A 1 122 ? 45.580 1.789 7.811 1.00 39.10 122 PRO A O 1
ATOM 1479 N N . ARG A 1 123 ? 46.181 0.562 6.034 1.00 31.37 123 ARG A N 1
ATOM 1480 C CA . ARG A 1 123 ? 47.487 0.253 6.591 1.00 32.05 123 ARG A CA 1
ATOM 1481 C C . ARG A 1 123 ? 48.405 1.401 6.208 1.00 30.43 123 ARG A C 1
ATOM 1482 O O . ARG A 1 123 ? 49.413 1.658 6.861 1.00 37.41 123 ARG A O 1
ATOM 1503 N N . ARG A 1 124 ? 48.042 2.083 5.128 1.00 27.58 124 ARG A N 1
ATOM 1504 C CA . ARG A 1 124 ? 48.746 3.275 4.690 1.00 21.74 124 ARG A CA 1
ATOM 1505 C C . ARG A 1 124 ? 48.441 4.419 5.643 1.00 24.03 124 ARG A C 1
ATOM 1506 O O . ARG A 1 124 ? 47.350 4.485 6.219 1.00 22.43 124 ARG A O 1
ATOM 1527 N N . ILE A 1 125 ? 49.407 5.314 5.821 1.00 16.86 125 ILE A N 1
ATOM 1528 C CA . ILE A 1 125 ? 49.202 6.477 6.681 1.00 19.75 125 ILE A CA 1
ATOM 1529 C C . ILE A 1 125 ? 49.570 7.765 5.957 1.00 14.99 125 ILE A C 1
ATOM 1530 O O . ILE A 1 125 ? 50.398 7.765 5.045 1.00 15.51 125 ILE A O 1
ATOM 1546 N N . ILE A 1 126 ? 48.945 8.855 6.382 1.00 15.96 126 ILE A N 1
ATOM 1547 C CA . ILE A 1 126 ? 49.221 10.183 5.865 1.00 17.02 126 ILE A CA 1
ATOM 1548 C C . ILE A 1 126 ? 49.766 11.062 6.993 1.00 18.08 126 ILE A C 1
ATOM 1549 O O . ILE A 1 126 ? 49.163 11.139 8.075 1.00 13.77 126 ILE A O 1
ATOM 1565 N N . LEU A 1 127 ? 50.902 11.716 6.731 1.00 13.69 127 LEU A N 1
ATOM 1566 C CA . LEU A 1 127 ? 51.611 12.509 7.733 1.00 10.34 127 LEU A CA 1
ATOM 1567 C C . LEU A 1 127 ? 51.755 13.958 7.265 1.00 15.32 127 LEU A C 1
ATOM 1568 O O . LEU A 1 127 ? 52.736 14.306 6.602 1.00 14.85 127 LEU A O 1
ATOM 1584 N N . PRO A 1 128 ? 50.783 14.808 7.610 1.00 12.96 128 PRO A N 1
ATOM 1585 C CA . PRO A 1 128 ? 50.803 16.191 7.120 1.00 11.15 128 PRO A CA 1
ATOM 1586 C C . PRO A 1 128 ? 51.832 17.069 7.808 1.00 12.86 128 PRO A C 1
ATOM 1587 O O . PRO A 1 128 ? 51.976 17.032 9.025 1.00 10.94 128 PRO A O 1
ATOM 1598 N N . ILE A 1 129 ? 52.542 17.858 7.007 1.00 12.74 129 ILE A N 1
ATOM 1599 C CA . ILE A 1 129 ? 53.355 18.940 7.523 1.00 11.83 129 ILE A CA 1
ATOM 1600 C C . ILE A 1 129 ? 52.659 20.274 7.213 1.00 13.31 129 ILE A C 1
ATOM 1601 O O . ILE A 1 129 ? 52.388 20.592 6.064 1.00 11.68 129 ILE A O 1
ATOM 1617 N N . PHE A 1 130 ? 52.353 21.036 8.252 1.00 11.05 130 PHE A N 1
ATOM 1618 C CA . PHE A 1 130 ? 51.716 22.331 8.089 1.00 13.90 130 PHE A CA 1
ATOM 1619 C C . PHE A 1 130 ? 52.802 23.406 8.043 1.00 15.12 130 PHE A C 1
ATOM 1620 O O . PHE A 1 130 ? 53.284 23.869 9.081 1.00 12.59 130 PHE A O 1
ATOM 1637 N N . TYR A 1 131 ? 53.208 23.763 6.826 1.00 13.85 131 TYR A N 1
ATOM 1638 C CA . TYR A 1 131 ? 54.382 24.605 6.633 1.00 15.29 131 TYR A CA 1
ATOM 1639 C C . TYR A 1 131 ? 53.986 26.075 6.579 1.00 17.74 131 TYR A C 1
ATOM 1640 O O . TYR A 1 131 ? 53.580 26.570 5.531 1.00 14.83 131 TYR A O 1
ATOM 1658 N N . MET A 1 132 ? 54.097 26.747 7.726 1.00 17.95 132 MET A N 1
ATOM 1659 C CA . MET A 1 132 ? 53.822 28.180 7.852 1.00 19.68 132 MET A CA 1
ATOM 1660 C C . MET A 1 132 ? 52.388 28.539 7.535 1.00 20.86 132 MET A C 1
ATOM 1661 O O . MET A 1 132 ? 52.125 29.612 7.004 1.00 20.15 132 MET A O 1
ATOM 1675 N N . VAL A 1 133 ? 51.464 27.637 7.857 1.00 19.91 133 VAL A N 1
ATOM 1676 C CA . VAL A 1 133 ? 50.039 27.916 7.718 1.00 18.71 133 VAL A CA 1
ATOM 1677 C C . VAL A 1 133 ? 49.355 27.498 9.014 1.00 22.18 133 VAL A C 1
ATOM 1678 O O . VAL A 1 133 ? 49.854 26.614 9.705 1.00 20.81 133 VAL A O 1
ATOM 1691 N N . ASP A 1 134 ? 48.258 28.156 9.380 1.00 19.81 134 ASP A N 1
ATOM 1692 C CA . ASP A 1 134 ? 47.446 27.652 10.479 1.00 20.70 134 ASP A CA 1
ATOM 1693 C C . ASP A 1 134 ? 46.762 26.399 9.977 1.00 17.21 134 ASP A C 1
ATOM 1694 O O . ASP A 1 134 ? 46.150 26.409 8.917 1.00 17.80 134 ASP A O 1
ATOM 1703 N N . PRO A 1 135 ? 46.852 25.311 10.742 1.00 18.14 135 PRO A N 1
ATOM 1704 C CA . PRO A 1 135 ? 46.061 24.113 10.431 1.00 16.04 135 PRO A CA 1
ATOM 1705 C C . PRO A 1 135 ? 44.583 24.436 10.211 1.00 13.17 135 PRO A C 1
ATOM 1706 O O . PRO A 1 135 ? 43.971 23.837 9.332 1.00 15.01 135 PRO A O 1
ATOM 1717 N N . SER A 1 136 ? 44.039 25.363 11.003 1.00 13.17 136 SER A N 1
ATOM 1718 C CA . SER A 1 136 ? 42.705 25.936 10.817 1.00 13.45 136 SER A CA 1
ATOM 1719 C C . SER A 1 136 ? 42.384 26.198 9.359 1.00 15.85 136 SER A C 1
ATOM 1720 O O . SER A 1 136 ? 41.348 25.774 8.847 1.00 17.02 136 SER A O 1
ATOM 1728 N N . ASP A 1 137 ? 43.266 26.943 8.708 1.00 14.97 137 ASP A N 1
ATOM 1729 C CA . ASP A 1 137 ? 43.085 27.291 7.297 1.00 20.54 137 ASP A CA 1
ATOM 1730 C C . ASP A 1 137 ? 43.087 26.084 6.364 1.00 18.38 137 ASP A C 1
ATOM 1731 O O . ASP A 1 137 ? 42.296 26.037 5.423 1.00 15.86 137 ASP A O 1
ATOM 1740 N N . VAL A 1 138 ? 43.967 25.112 6.608 1.00 14.73 138 VAL A N 1
ATOM 1741 C CA . VAL A 1 138 ? 43.949 23.912 5.768 1.00 13.61 138 VAL A CA 1
ATOM 1742 C C . VAL A 1 138 ? 42.619 23.204 5.972 1.00 12.76 138 VAL A C 1
ATOM 1743 O O . VAL A 1 138 ? 41.936 22.845 5.020 1.00 14.01 138 VAL A O 1
ATOM 1756 N N . ARG A 1 139 ? 42.250 23.043 7.234 1.00 13.17 139 ARG A N 1
ATOM 1757 C CA . ARG A 1 139 ? 41.024 22.354 7.624 1.00 15.81 139 ARG A CA 1
ATOM 1758 C C . ARG A 1 139 ? 39.753 22.951 7.023 1.00 19.44 139 ARG A C 1
ATOM 1759 O O . ARG A 1 139 ? 38.823 22.215 6.690 1.00 17.77 139 ARG A O 1
ATOM 1780 N N . HIS A 1 140 ? 39.705 24.279 6.901 1.00 18.55 140 HIS A N 1
ATOM 1781 C CA . HIS A 1 140 ? 38.492 24.962 6.437 1.00 21.10 140 HIS A CA 1
ATOM 1782 C C . HIS A 1 140 ? 38.711 25.660 5.101 1.00 21.83 140 HIS A C 1
ATOM 1783 O O . HIS A 1 140 ? 37.805 26.289 4.566 1.00 21.22 140 HIS A O 1
ATOM 1797 N N . GLN A 1 141 ? 39.917 25.532 4.561 1.00 19.55 141 GLN A N 1
ATOM 1798 C CA . GLN A 1 141 ? 40.230 26.136 3.271 1.00 25.29 141 GLN A CA 1
ATOM 1799 C C . GLN A 1 141 ? 39.914 27.621 3.333 1.00 23.85 141 GLN A C 1
ATOM 1800 O O . GLN A 1 141 ? 39.248 28.159 2.454 1.00 22.05 141 GLN A O 1
ATOM 1814 N N . THR A 1 142 ? 40.366 28.265 4.403 1.00 22.79 142 THR A N 1
ATOM 1815 C CA . THR A 1 142 ? 40.192 29.704 4.565 1.00 22.79 142 THR A CA 1
ATOM 1816 C C . THR A 1 142 ? 41.539 30.380 4.379 1.00 22.38 142 THR A C 1
ATOM 1817 O O . THR A 1 142 ? 42.512 29.732 3.966 1.00 21.09 142 THR A O 1
ATOM 1828 N N . GLY A 1 143 ? 41.589 31.681 4.656 1.00 18.77 143 GLY A N 1
ATOM 1829 C CA . GLY A 1 143 ? 42.813 32.449 4.510 1.00 18.51 143 GLY A CA 1
ATOM 1830 C C . GLY A 1 143 ? 43.376 32.331 3.112 1.00 25.68 143 GLY A C 1
ATOM 1831 O O . GLY A 1 143 ? 42.651 32.519 2.135 1.00 24.75 143 GLY A O 1
ATOM 1835 N N . CYS A 1 144 ? 44.666 32.009 3.021 1.00 20.69 144 CYS A N 1
ATOM 1836 C CA . CYS A 1 144 ? 45.358 31.860 1.736 1.00 25.86 144 CYS A CA 1
ATOM 1837 C C . CYS A 1 144 ? 44.633 30.938 0.749 1.00 29.06 144 CYS A C 1
ATOM 1838 O O . CYS A 1 144 ? 44.765 31.095 -0.465 1.00 31.21 144 CYS A O 1
ATOM 1846 N N . TYR A 1 145 ? 43.859 29.983 1.255 1.00 21.63 145 TYR A N 1
ATOM 1847 C CA . TYR A 1 145 ? 43.271 28.998 0.359 1.00 24.46 145 TYR A CA 1
ATOM 1848 C C . TYR A 1 145 ? 41.987 29.467 -0.329 1.00 27.46 145 TYR A C 1
ATOM 1849 O O . TYR A 1 145 ? 41.560 28.856 -1.307 1.00 28.75 145 TYR A O 1
ATOM 1867 N N . LYS A 1 146 ? 41.384 30.545 0.170 1.00 26.40 146 LYS A N 1
ATOM 1868 C CA . LYS A 1 146 ? 40.132 31.059 -0.394 1.00 27.75 146 LYS A CA 1
ATOM 1869 C C . LYS A 1 146 ? 40.245 31.344 -1.887 1.00 26.88 146 LYS A C 1
ATOM 1870 O O . LYS A 1 146 ? 39.506 30.782 -2.709 1.00 22.65 146 LYS A O 1
ATOM 1889 N N . LYS A 1 147 ? 41.173 32.231 -2.226 1.00 23.85 147 LYS A N 1
ATOM 1890 C CA . LYS A 1 147 ? 41.348 32.663 -3.596 1.00 25.49 147 LYS A CA 1
ATOM 1891 C C . LYS A 1 147 ? 41.763 31.504 -4.495 1.00 26.95 147 LYS A C 1
ATOM 1892 O O . LYS A 1 147 ? 41.368 31.454 -5.653 1.00 26.40 147 LYS A O 1
ATOM 1911 N N . ALA A 1 148 ? 42.549 30.567 -3.977 1.00 21.20 148 ALA A N 1
ATOM 1912 C CA . ALA A 1 148 ? 42.914 29.416 -4.793 1.00 22.22 148 ALA A CA 1
ATOM 1913 C C . ALA A 1 148 ? 41.645 28.716 -5.289 1.00 23.48 148 ALA A C 1
ATOM 1914 O O . ALA A 1 148 ? 41.472 28.485 -6.490 1.00 20.22 148 ALA A O 1
ATOM 1921 N N . PHE A 1 149 ? 40.745 28.399 -4.364 1.00 19.83 149 PHE A N 1
ATOM 1922 C CA . PHE A 1 149 ? 39.522 27.693 -4.728 1.00 20.89 149 PHE A CA 1
ATOM 1923 C C . PHE A 1 149 ? 38.577 28.554 -5.554 1.00 21.39 149 PHE A C 1
ATOM 1924 O O . PHE A 1 149 ? 37.854 28.047 -6.410 1.00 22.31 149 PHE A O 1
ATOM 1941 N N . ARG A 1 150 ? 38.614 29.860 -5.325 1.00 21.86 150 ARG A N 1
ATOM 1942 C CA . ARG A 1 150 ? 37.856 30.769 -6.155 1.00 26.81 150 ARG A CA 1
ATOM 1943 C C . ARG A 1 150 ? 38.292 30.603 -7.611 1.00 24.92 150 ARG A C 1
ATOM 1944 O O . ARG A 1 150 ? 37.467 30.589 -8.517 1.00 24.52 150 ARG A O 1
ATOM 1965 N N . LYS A 1 151 ? 39.594 30.459 -7.821 1.00 22.53 151 LYS A N 1
ATOM 1966 C CA . LYS A 1 151 ? 40.153 30.417 -9.169 1.00 24.89 151 LYS A CA 1
ATOM 1967 C C . LYS A 1 151 ? 39.877 29.094 -9.875 1.00 21.61 151 LYS A C 1
ATOM 1968 O O . LYS A 1 151 ? 39.521 29.083 -11.051 1.00 20.86 151 LYS A O 1
ATOM 1987 N N . HIS A 1 152 ? 40.041 27.982 -9.160 1.00 19.60 152 HIS A N 1
ATOM 1988 C CA . HIS A 1 152 ? 39.749 26.664 -9.733 1.00 22.2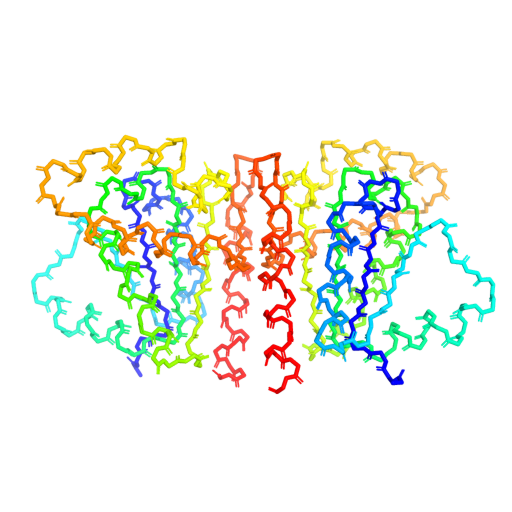5 152 HIS A CA 1
ATOM 1989 C C . HIS A 1 152 ? 38.284 26.517 -10.136 1.00 19.96 152 HIS A C 1
ATOM 1990 O O . HIS A 1 152 ? 37.973 25.804 -11.100 1.00 18.26 152 HIS A O 1
ATOM 2004 N N . ALA A 1 153 ? 37.402 27.184 -9.386 1.00 18.36 153 ALA A N 1
ATOM 2005 C CA . ALA A 1 153 ? 35.962 27.202 -9.666 1.00 18.90 153 ALA A CA 1
ATOM 2006 C C . ALA A 1 153 ? 35.620 27.900 -10.986 1.00 20.64 153 ALA A C 1
ATOM 2007 O O . ALA A 1 153 ? 34.477 27.851 -11.445 1.00 20.19 153 ALA A O 1
ATOM 2014 N N . ASN A 1 154 ? 36.602 28.559 -11.590 1.00 18.64 154 ASN A N 1
ATOM 2015 C CA . ASN A 1 154 ? 36.425 29.077 -12.944 1.00 23.34 154 ASN A CA 1
ATOM 2016 C C . ASN A 1 154 ? 36.467 27.978 -14.001 1.00 22.56 154 ASN A C 1
ATOM 2017 O O . ASN A 1 154 ? 35.913 28.147 -15.081 1.00 24.02 154 ASN A O 1
ATOM 2028 N N . LYS A 1 155 ? 37.097 26.846 -13.682 1.00 19.38 155 LYS A N 1
ATOM 2029 C CA . LYS A 1 155 ? 37.336 25.796 -14.674 1.00 20.06 155 LYS A CA 1
ATOM 2030 C C . LYS A 1 155 ? 36.790 24.430 -14.283 1.00 21.19 155 LYS A C 1
ATOM 2031 O O . LYS A 1 155 ? 36.657 23.546 -15.127 1.00 19.51 155 LYS A O 1
ATOM 2050 N N . PHE A 1 156 ? 36.476 24.245 -13.006 1.00 25.57 156 PHE A N 1
ATOM 2051 C CA . PHE A 1 156 ? 35.975 22.951 -12.565 1.00 19.47 156 PHE A CA 1
ATOM 2052 C C . PHE A 1 156 ? 34.625 23.052 -11.899 1.00 20.84 156 PHE A C 1
ATOM 2053 O O . PHE A 1 156 ? 34.299 24.058 -11.270 1.00 16.14 156 PHE A O 1
ATOM 2070 N N . ASP A 1 157 ? 33.842 21.989 -12.045 1.00 21.01 157 ASP A N 1
ATOM 2071 C CA . ASP A 1 157 ? 32.493 21.943 -11.498 1.00 22.96 157 ASP A CA 1
ATOM 2072 C C . ASP A 1 157 ? 32.510 21.739 -9.973 1.00 21.52 157 ASP A C 1
ATOM 2073 O O . ASP A 1 157 ? 33.559 21.462 -9.394 1.00 18.89 157 ASP A O 1
ATOM 2082 N N . GLY A 1 158 ? 31.347 21.871 -9.334 1.00 22.07 158 GLY A N 1
ATOM 2083 C CA . GLY A 1 158 ? 31.254 21.823 -7.880 1.00 22.03 158 GLY A CA 1
ATOM 2084 C C . GLY A 1 158 ? 31.711 20.534 -7.214 1.00 19.87 158 GLY A C 1
ATOM 2085 O O . GLY A 1 158 ? 32.353 20.559 -6.166 1.00 20.07 158 GLY A O 1
ATOM 2089 N N . GLN A 1 159 ? 31.366 19.401 -7.813 1.00 21.98 159 GLN A N 1
ATOM 2090 C CA . GLN A 1 159 ? 31.768 18.090 -7.304 1.00 22.88 159 GLN A CA 1
ATOM 2091 C C . GLN A 1 159 ? 33.300 17.973 -7.244 1.00 21.98 159 GLN A C 1
ATOM 2092 O O . GLN A 1 159 ? 33.873 17.419 -6.298 1.00 17.43 159 GLN A O 1
ATOM 2106 N N . THR A 1 160 ? 33.965 18.519 -8.252 1.00 21.29 160 THR A N 1
ATOM 2107 C CA . THR A 1 160 ? 35.416 18.415 -8.339 1.00 22.26 160 THR A CA 1
ATOM 2108 C C . THR A 1 160 ? 36.082 19.304 -7.292 1.00 23.20 160 THR A C 1
ATOM 2109 O O . THR A 1 160 ? 37.032 18.887 -6.611 1.00 19.69 160 THR A O 1
ATOM 2120 N N . ILE A 1 161 ? 35.567 20.525 -7.156 1.00 19.20 161 ILE A N 1
ATOM 2121 C CA . ILE A 1 161 ? 36.073 21.454 -6.162 1.00 18.33 161 ILE A CA 1
ATOM 2122 C C . ILE A 1 161 ? 35.880 20.849 -4.773 1.00 19.89 161 ILE A C 1
ATOM 2123 O O . ILE A 1 161 ? 36.787 20.878 -3.943 1.00 16.62 161 ILE A O 1
ATOM 2139 N N . GLN A 1 162 ? 34.700 20.285 -4.538 1.00 15.34 162 GLN A N 1
ATOM 2140 C CA . GLN A 1 162 ? 34.333 19.770 -3.218 1.00 19.83 162 GLN A CA 1
ATOM 2141 C C . GLN A 1 162 ? 35.187 18.568 -2.797 1.00 20.64 162 GLN A C 1
ATOM 2142 O O . GLN A 1 162 ? 35.544 18.423 -1.621 1.00 21.07 162 GLN A O 1
ATOM 2156 N N . ASN A 1 163 ? 35.500 17.705 -3.755 1.00 15.94 163 ASN A N 1
ATOM 2157 C CA . ASN A 1 163 ? 36.366 16.568 -3.483 1.00 20.48 163 ASN A CA 1
ATOM 2158 C C . ASN A 1 163 ? 37.738 17.084 -3.045 1.00 19.76 163 ASN A C 1
ATOM 2159 O O . ASN A 1 163 ? 38.375 16.512 -2.164 1.00 18.47 163 ASN A O 1
ATOM 2170 N N . TRP A 1 164 ? 38.184 18.181 -3.646 1.00 18.26 164 TRP A N 1
ATOM 2171 C CA . TRP A 1 164 ? 39.467 18.755 -3.274 1.00 15.06 164 TRP A CA 1
ATOM 2172 C C . TRP A 1 164 ? 39.420 19.389 -1.890 1.00 21.10 164 TRP A C 1
ATOM 2173 O O . TRP A 1 164 ? 40.372 19.261 -1.112 1.00 18.27 164 TRP A O 1
ATOM 2194 N N . LYS A 1 165 ? 38.315 20.068 -1.580 1.00 15.27 165 LYS A N 1
ATOM 2195 C CA . LYS A 1 165 ? 38.145 20.650 -0.253 1.00 16.82 165 LYS A CA 1
ATOM 2196 C C . LYS A 1 165 ? 38.097 19.568 0.823 1.00 19.02 165 LYS A C 1
ATOM 2197 O O . LYS A 1 165 ? 38.701 19.715 1.883 1.00 17.16 165 LYS A O 1
ATOM 2216 N N . ASP A 1 166 ? 37.376 18.486 0.541 1.00 16.88 166 ASP A N 1
ATOM 2217 C CA . ASP A 1 166 ? 37.253 17.366 1.466 1.00 17.21 166 ASP A CA 1
ATOM 2218 C C . ASP A 1 166 ? 38.603 16.696 1.746 1.00 21.03 166 ASP A C 1
ATOM 2219 O O . ASP A 1 166 ? 38.828 16.171 2.842 1.00 17.05 166 ASP A O 1
ATOM 2228 N N . ALA A 1 167 ? 39.485 16.683 0.745 1.00 15.01 167 ALA A N 1
ATOM 2229 C CA . ALA A 1 167 ? 40.816 16.120 0.937 1.00 18.15 167 ALA A CA 1
ATOM 2230 C C . ALA A 1 167 ? 41.627 16.964 1.916 1.00 14.01 167 ALA A C 1
ATOM 2231 O O . ALA A 1 167 ? 42.259 16.437 2.833 1.00 16.16 167 ALA A O 1
ATOM 2238 N N . LEU A 1 168 ? 41.610 18.274 1.720 1.00 16.48 168 LEU A N 1
ATOM 2239 C CA . LEU A 1 168 ? 42.329 19.174 2.615 1.00 15.54 168 LEU A CA 1
ATOM 2240 C C . LEU A 1 168 ? 41.768 19.082 4.025 1.00 17.30 168 LEU A C 1
ATOM 2241 O O . LEU A 1 168 ? 42.517 19.089 5.004 1.00 19.69 168 LEU A O 1
ATOM 2257 N N . LYS A 1 169 ? 40.450 18.973 4.139 1.00 14.50 169 LYS A N 1
ATOM 2258 C CA . LYS A 1 169 ? 39.834 18.878 5.453 1.00 15.73 169 LYS A CA 1
ATOM 2259 C C . LYS A 1 169 ? 40.232 17.571 6.150 1.00 18.19 169 LYS A C 1
ATOM 2260 O O . LYS A 1 169 ? 40.685 17.577 7.302 1.00 14.65 169 LYS A O 1
ATOM 2279 N N . LYS A 1 170 ? 40.065 16.460 5.443 1.00 12.57 170 LYS A N 1
ATOM 2280 C CA . LYS A 1 170 ? 40.480 15.166 5.965 1.00 15.55 170 LYS A CA 1
ATOM 2281 C C . LYS A 1 170 ? 41.922 15.169 6.447 1.00 13.89 170 LYS A C 1
ATOM 2282 O O . LYS A 1 170 ? 42.195 14.781 7.580 1.00 13.84 170 LYS A O 1
ATOM 2301 N N . VAL A 1 171 ? 42.839 15.622 5.592 1.00 16.71 171 VAL A N 1
ATOM 2302 C CA . VAL A 1 171 ? 44.264 15.645 5.929 1.00 13.45 171 VAL A CA 1
ATOM 2303 C C . VAL A 1 171 ? 44.589 16.688 6.997 1.00 12.81 171 VAL A C 1
ATOM 2304 O O . VAL A 1 171 ? 45.395 16.440 7.880 1.00 15.02 171 VAL A O 1
ATOM 2317 N N . GLY A 1 172 ? 43.976 17.863 6.910 1.00 12.95 172 GLY A N 1
ATOM 2318 C CA . GLY A 1 172 ? 44.172 18.892 7.925 1.00 11.31 172 GLY A CA 1
ATOM 2319 C C . GLY A 1 172 ? 43.787 18.475 9.339 1.00 12.76 172 GLY A C 1
ATOM 2320 O O . GLY A 1 172 ? 44.338 18.997 10.318 1.00 13.13 172 GLY A O 1
ATOM 2324 N N . ASP A 1 173 ? 42.845 17.537 9.442 1.00 11.86 173 ASP A N 1
ATOM 2325 C CA . ASP A 1 173 ? 42.392 16.981 10.726 1.00 11.42 173 ASP A CA 1
ATOM 2326 C C . ASP A 1 173 ? 43.232 15.818 11.272 1.00 13.02 173 ASP A C 1
ATOM 2327 O O . ASP A 1 173 ? 42.884 15.263 12.313 1.00 11.88 173 ASP A O 1
ATOM 2336 N N . LEU A 1 174 ? 44.299 15.432 10.569 1.00 10.75 174 LEU A N 1
ATOM 2337 C CA . LEU A 1 174 ? 45.163 14.332 11.019 1.00 12.70 174 LEU A CA 1
AT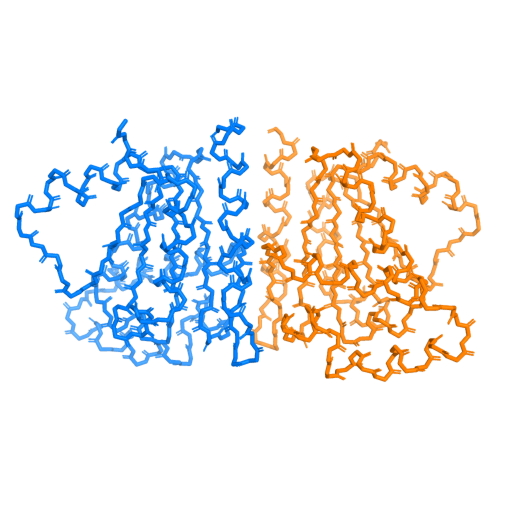OM 2338 C C . LEU A 1 174 ? 46.295 14.882 11.866 1.00 11.53 174 LEU A C 1
ATOM 2339 O O . LEU A 1 174 ? 46.698 16.028 11.692 1.00 11.43 174 LEU A O 1
ATOM 2355 N N . LYS A 1 175 ? 46.828 14.067 12.768 1.00 13.67 175 LYS A N 1
ATOM 2356 C CA . LYS A 1 175 ? 48.030 14.456 13.515 1.00 11.12 175 LYS A CA 1
ATOM 2357 C C . LYS A 1 175 ? 49.232 14.648 12.580 1.00 10.26 175 LYS A C 1
ATOM 2358 O O . LYS A 1 175 ? 49.388 13.961 11.561 1.00 11.56 175 LYS A O 1
ATOM 2377 N N . GLY A 1 176 ? 50.076 15.606 12.917 1.00 10.03 176 GLY A N 1
ATOM 2378 C CA . GLY A 1 176 ? 51.153 15.989 12.029 1.00 10.13 176 GLY A CA 1
ATOM 2379 C C . GLY A 1 176 ? 52.085 16.957 12.719 1.00 10.97 176 GLY A C 1
ATOM 2380 O O . GLY A 1 176 ? 52.079 17.064 13.939 1.00 11.85 176 GLY A O 1
ATOM 2384 N N . TRP A 1 177 ? 52.904 17.652 11.940 1.00 12.01 177 TRP A N 1
ATOM 2385 C CA . TRP A 1 177 ? 53.829 18.615 12.511 1.00 13.64 177 TRP A CA 1
ATOM 2386 C C . TRP A 1 177 ? 53.591 19.977 11.891 1.00 13.82 177 TRP A C 1
ATOM 2387 O O . TRP A 1 177 ? 53.441 20.102 10.672 1.00 14.23 177 TRP A O 1
ATOM 2408 N N . HIS A 1 178 ? 53.598 20.999 12.730 1.00 11.71 178 HIS A N 1
ATOM 2409 C CA . HIS A 1 178 ? 53.581 22.363 12.241 1.00 15.61 178 HIS A CA 1
ATOM 2410 C C . HIS A 1 178 ? 54.993 22.928 12.141 1.00 15.36 178 HIS A C 1
ATOM 2411 O O . HIS A 1 178 ? 55.847 22.681 12.989 1.00 14.07 178 HIS A O 1
ATOM 2425 N N . ILE A 1 179 ? 55.240 23.694 11.091 1.00 17.72 179 ILE A N 1
ATOM 2426 C CA . ILE A 1 179 ? 56.487 24.433 11.008 1.00 15.18 179 ILE A CA 1
ATOM 2427 C C . ILE A 1 179 ? 56.239 25.938 10.968 1.00 15.33 179 ILE A C 1
ATOM 2428 O O . ILE A 1 179 ? 55.463 26.432 10.157 1.00 19.48 179 ILE A O 1
ATOM 2444 N N . GLY A 1 180 ? 56.889 26.668 11.863 1.00 21.18 180 GLY A N 1
ATOM 2445 C CA . GLY A 1 180 ? 56.750 28.115 11.897 1.00 16.98 180 GLY A CA 1
ATOM 2446 C C . GLY A 1 180 ? 58.069 28.826 11.629 1.00 18.17 180 GLY A C 1
ATOM 2447 O O . GLY A 1 180 ? 59.101 28.188 11.441 1.00 17.11 180 GLY A O 1
ATOM 2451 N N . LYS A 1 181 ? 58.038 30.153 11.643 1.00 19.20 181 LYS A N 1
ATOM 2452 C CA . LYS A 1 181 ? 59.227 30.936 11.350 1.00 23.97 181 LYS A CA 1
ATOM 2453 C C . LYS A 1 181 ? 60.343 30.742 12.377 1.00 23.16 181 LYS A C 1
ATOM 2454 O O . LYS A 1 181 ? 61.513 30.934 12.058 1.00 25.19 181 LYS A O 1
ATOM 2473 N N . ASN A 1 182 ? 60.001 30.368 13.604 1.00 18.37 182 ASN A N 1
ATOM 2474 C CA . ASN A 1 182 ? 61.044 30.191 14.620 1.00 21.66 182 ASN A CA 1
ATOM 2475 C C . ASN A 1 182 ? 61.579 28.770 14.719 1.00 25.83 182 ASN A C 1
ATOM 2476 O O . ASN A 1 182 ? 62.557 28.522 15.423 1.00 28.61 182 ASN A O 1
ATOM 2487 N N . ASP A 1 183 ? 60.944 27.838 14.011 1.00 21.23 183 ASP A N 1
ATOM 2488 C CA . ASP A 1 183 ? 61.401 26.451 14.018 1.00 18.30 183 ASP A CA 1
ATOM 2489 C C . ASP A 1 183 ? 62.734 26.273 13.319 1.00 19.66 183 ASP A C 1
ATOM 2490 O O . ASP A 1 183 ? 63.070 27.001 12.373 1.00 16.38 183 ASP A O 1
ATOM 2499 N N . LYS A 1 184 ? 63.488 25.301 13.826 1.00 19.67 184 LYS A N 1
ATOM 2500 C CA . LYS A 1 184 ? 64.704 24.800 13.203 1.00 19.35 184 LYS A CA 1
ATOM 2501 C C . LYS A 1 184 ? 64.303 23.592 12.368 1.00 18.82 184 LYS A C 1
ATOM 2502 O O . LYS A 1 184 ? 64.130 22.501 12.898 1.00 17.95 184 LYS A O 1
ATOM 2521 N N . GLN A 1 185 ? 64.153 23.787 11.066 1.00 20.72 185 GLN A N 1
ATOM 2522 C CA . GLN A 1 185 ? 63.495 22.789 10.224 1.00 21.99 185 GLN A CA 1
ATOM 2523 C C . GLN A 1 185 ? 64.276 21.484 10.089 1.00 19.87 185 GLN A C 1
ATOM 2524 O O . GLN A 1 185 ? 63.691 20.419 9.902 1.00 16.30 185 GLN A O 1
ATOM 2538 N N . GLY A 1 186 ? 65.594 21.572 10.201 1.00 19.60 186 GLY A N 1
ATOM 2539 C CA . GLY A 1 186 ? 66.432 20.392 10.191 1.00 20.00 186 GLY A CA 1
ATOM 2540 C C . GLY A 1 186 ? 66.161 19.504 11.392 1.00 22.09 186 GLY A C 1
ATOM 2541 O O . GLY A 1 186 ? 66.229 18.270 11.299 1.00 16.42 186 GLY A O 1
ATOM 2545 N N . ALA A 1 187 ? 65.868 20.126 12.530 1.00 15.87 187 ALA A N 1
ATOM 2546 C CA . ALA A 1 187 ? 65.517 19.369 13.725 1.00 20.31 187 ALA A CA 1
ATOM 2547 C C . ALA A 1 187 ? 64.218 18.600 13.493 1.00 19.75 187 ALA A C 1
ATOM 2548 O O . ALA A 1 187 ? 64.105 17.423 13.853 1.00 21.75 187 ALA A O 1
ATOM 2555 N N . ILE A 1 188 ? 63.238 19.272 12.893 1.00 21.19 188 ILE A N 1
ATOM 2556 C CA . ILE A 1 188 ? 61.939 18.655 12.643 1.00 16.29 188 ILE A CA 1
ATOM 2557 C C . ILE A 1 188 ? 62.060 17.564 11.600 1.00 14.79 188 ILE A C 1
ATOM 2558 O O . ILE A 1 188 ? 61.470 16.493 11.751 1.00 17.43 188 ILE A O 1
ATOM 2574 N N . ALA A 1 189 ? 62.808 17.834 10.534 1.00 13.04 189 ALA A N 1
ATOM 2575 C CA . ALA A 1 189 ? 63.021 16.826 9.491 1.00 15.06 189 ALA A CA 1
ATOM 2576 C C . ALA A 1 189 ? 63.545 15.534 10.103 1.00 16.91 189 ALA A C 1
ATOM 2577 O O . ALA A 1 189 ? 63.119 14.441 9.732 1.00 15.65 189 ALA A O 1
ATOM 2584 N N . ASP A 1 190 ? 64.468 15.682 11.055 1.00 19.31 190 ASP A N 1
ATOM 2585 C CA . ASP A 1 190 ? 65.105 14.560 11.737 1.00 19.93 190 ASP A CA 1
ATOM 2586 C C . ASP A 1 190 ? 64.109 13.782 12.574 1.00 22.77 190 ASP A C 1
ATOM 2587 O O . ASP A 1 190 ? 64.175 12.558 12.651 1.00 22.76 190 ASP A O 1
ATOM 2596 N N . LYS A 1 191 ? 63.191 14.498 13.215 1.00 21.97 191 LYS A N 1
ATOM 2597 C CA . LYS A 1 191 ? 62.197 13.852 14.062 1.00 18.99 191 LYS A CA 1
ATOM 2598 C C . LYS A 1 191 ? 61.156 13.128 13.206 1.00 16.37 191 LYS A C 1
ATOM 2599 O O . LYS A 1 191 ? 60.749 12.012 13.519 1.00 18.48 191 LYS A O 1
ATOM 2618 N N . VAL A 1 192 ? 60.745 13.760 12.114 1.00 16.00 192 VAL A N 1
ATOM 2619 C CA . VAL A 1 192 ? 59.846 13.123 11.162 1.00 14.29 192 VAL A CA 1
ATOM 2620 C C . VAL A 1 192 ? 60.479 11.879 10.525 1.00 17.26 192 VAL A C 1
ATOM 2621 O O . VAL A 1 192 ? 59.830 10.836 10.413 1.00 16.12 192 VAL A O 1
ATOM 2634 N N . SER A 1 193 ? 61.737 11.998 10.097 1.00 13.11 193 SER A N 1
ATOM 2635 C CA . SER A 1 193 ? 62.493 10.847 9.587 1.00 18.31 193 SER A CA 1
ATOM 2636 C C . SER A 1 193 ? 62.511 9.684 10.574 1.00 19.87 193 SER A C 1
ATOM 2637 O O . SER A 1 193 ? 62.307 8.533 10.191 1.00 17.30 193 SER A O 1
ATOM 2645 N N . ALA A 1 194 ? 62.777 9.981 11.844 1.00 16.92 194 ALA A N 1
ATOM 2646 C CA . ALA A 1 194 ? 62.896 8.907 12.835 1.00 23.89 194 ALA A CA 1
ATOM 2647 C C . ALA A 1 194 ? 61.555 8.222 13.037 1.00 22.67 194 ALA A C 1
ATOM 2648 O O . ALA A 1 194 ? 61.480 7.002 13.093 1.00 27.78 194 ALA A O 1
ATOM 2655 N N . ASP A 1 195 ? 60.498 9.022 13.132 1.00 20.10 195 ASP A N 1
ATOM 2656 C CA . ASP A 1 195 ? 59.140 8.521 13.292 1.00 19.31 195 ASP A CA 1
ATOM 2657 C C . ASP A 1 195 ? 58.785 7.625 12.113 1.00 20.62 195 ASP A C 1
ATOM 2658 O O . ASP A 1 195 ? 58.26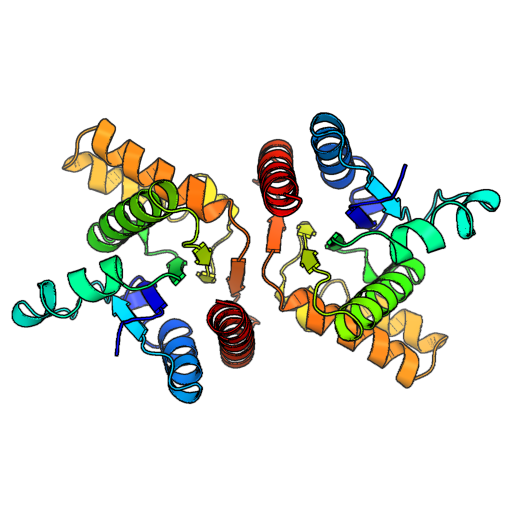7 6.514 12.275 1.00 20.02 195 ASP A O 1
ATOM 2667 N N . ILE A 1 196 ? 59.076 8.124 10.919 1.00 23.82 196 ILE A N 1
ATOM 2668 C CA . ILE A 1 196 ? 58.854 7.379 9.685 1.00 23.05 196 ILE A CA 1
ATOM 2669 C C . ILE A 1 196 ? 59.650 6.075 9.682 1.00 24.98 196 ILE A C 1
ATOM 2670 O O . ILE A 1 196 ? 59.126 5.004 9.340 1.00 18.69 196 ILE A O 1
ATOM 2686 N N . TRP A 1 197 ? 60.909 6.164 10.100 1.00 22.88 197 TRP A N 1
ATOM 2687 C CA . TRP A 1 197 ? 61.760 4.991 10.163 1.00 24.10 197 TRP A CA 1
ATOM 2688 C C . TRP A 1 197 ? 61.250 3.917 11.147 1.00 29.46 197 TRP A C 1
ATOM 2689 O O . TRP A 1 197 ? 61.232 2.729 10.817 1.00 26.80 197 TRP A O 1
ATOM 2710 N N . SER A 1 198 ? 60.845 4.333 12.348 1.00 24.11 198 SER A N 1
ATOM 2711 C CA . SER A 1 198 ? 60.244 3.413 13.319 1.00 26.82 198 SER A CA 1
ATOM 2712 C C . SER A 1 198 ? 59.058 2.701 12.699 1.00 30.23 198 SER A C 1
ATOM 2713 O O . SER A 1 198 ? 58.959 1.477 12.744 1.00 34.29 198 SER A O 1
ATOM 2721 N N . HIS A 1 199 ? 58.152 3.482 12.122 1.00 24.56 199 HIS A N 1
ATOM 2722 C CA . HIS A 1 199 ? 56.959 2.922 11.517 1.00 23.72 199 HIS A CA 1
ATOM 2723 C C . HIS A 1 199 ? 57.269 1.926 10.396 1.00 28.60 199 HIS A C 1
ATOM 2724 O O . HIS A 1 199 ? 56.659 0.865 10.330 1.00 30.59 199 HIS A O 1
ATOM 2738 N N . ILE A 1 200 ? 58.196 2.270 9.505 1.00 26.95 200 ILE A N 1
ATOM 2739 C CA . ILE A 1 200 ? 58.572 1.357 8.422 1.00 30.02 200 ILE A CA 1
ATOM 2740 C C . ILE A 1 200 ? 59.075 0.028 8.979 1.00 30.50 200 ILE A C 1
ATOM 2741 O O . ILE A 1 200 ? 58.748 -1.039 8.469 1.00 29.39 200 ILE A O 1
ATOM 2757 N N . SER A 1 201 ? 59.886 0.110 10.025 1.00 27.51 201 SER A N 1
ATOM 2758 C CA . SER A 1 201 ? 60.507 -1.070 10.612 1.00 35.04 201 SER A CA 1
ATOM 2759 C C . SER A 1 201 ? 59.499 -1.970 11.345 1.00 40.79 201 SER A C 1
ATOM 2760 O O . SER A 1 201 ? 59.449 -3.175 11.107 1.00 40.64 201 SER A O 1
ATOM 2768 N N . LYS A 1 202 ? 58.695 -1.396 12.232 1.00 35.98 202 LYS A N 1
ATOM 2769 C CA . LYS A 1 202 ? 57.608 -2.161 12.826 1.00 37.24 202 LYS A CA 1
ATOM 2770 C C . LYS A 1 202 ? 56.724 -2.683 11.694 1.00 42.33 202 LYS A C 1
ATOM 2771 O O . LYS A 1 202 ? 56.035 -3.695 11.840 1.00 46.85 202 LYS A O 1
ATOM 2790 N N . GLU A 1 203 ? 56.767 -1.980 10.564 1.00 41.60 203 GLU A N 1
ATOM 2791 C CA . GLU A 1 203 ? 56.140 -2.408 9.309 1.00 43.79 203 GLU A CA 1
ATOM 2792 C C . GLU A 1 203 ? 54.703 -1.928 9.178 1.00 45.41 203 GLU A C 1
ATOM 2793 O O . GLU A 1 203 ? 54.392 -1.136 8.281 1.00 48.64 203 GLU A O 1
ATOM 2805 N N . VAL B 1 34 ? 37.318 -1.041 33.328 1.00 43.26 34 VAL B N 1
ATOM 2806 C CA . VAL B 1 34 ? 38.037 -1.038 34.603 1.00 41.88 34 VAL B CA 1
ATOM 2807 C C . VAL B 1 34 ? 39.466 -0.547 34.406 1.00 36.06 34 VAL B C 1
ATOM 2808 O O . VAL B 1 34 ? 39.862 0.457 34.984 1.00 38.42 34 VAL B O 1
ATOM 2820 N N . GLU B 1 35 ? 40.227 -1.244 33.569 1.00 34.02 35 GLU B N 1
ATOM 2821 C CA . GLU B 1 35 ? 41.600 -0.855 33.262 1.00 33.69 35 GLU B CA 1
ATOM 2822 C C . GLU B 1 35 ? 41.647 0.443 32.435 1.00 27.53 35 GLU B C 1
ATOM 2823 O O . GLU B 1 35 ? 40.915 0.599 31.458 1.00 27.74 35 GLU B O 1
ATOM 2835 N N . TYR B 1 36 ? 42.498 1.382 32.834 1.00 28.53 36 TYR B N 1
ATOM 2836 C CA . TYR B 1 36 ? 42.618 2.648 32.111 1.00 25.75 36 TYR B CA 1
ATOM 2837 C C . TYR B 1 36 ? 43.277 2.464 30.754 1.00 16.46 36 TYR B C 1
ATOM 2838 O O . TYR B 1 36 ? 44.181 1.654 30.605 1.00 22.08 36 TYR B O 1
ATOM 2856 N N . GLU B 1 37 ? 42.834 3.236 29.772 1.00 18.22 37 GLU B N 1
ATOM 2857 C CA . GLU B 1 37 ? 43.363 3.133 28.414 1.00 17.86 37 GLU B CA 1
ATOM 2858 C C . GLU B 1 37 ? 44.013 4.439 27.953 1.00 20.11 37 GLU B C 1
ATOM 2859 O O . GLU B 1 37 ? 45.022 4.428 27.248 1.00 17.94 37 GLU B O 1
ATOM 2871 N N . VAL B 1 38 ? 43.425 5.561 28.357 1.00 19.38 38 VAL B N 1
ATOM 2872 C CA . VAL B 1 38 ? 43.896 6.887 27.953 1.00 17.06 38 VAL B CA 1
ATOM 2873 C C . VAL B 1 38 ? 44.124 7.816 29.153 1.00 17.56 38 VAL B C 1
ATOM 2874 O O . VAL B 1 38 ? 43.319 7.859 30.084 1.00 14.66 38 VAL B O 1
ATOM 2887 N N . PHE B 1 39 ? 45.212 8.577 29.109 1.00 17.01 39 PHE B N 1
ATOM 2888 C CA . PHE B 1 39 ? 45.605 9.445 30.204 1.00 11.62 39 PHE B CA 1
ATOM 2889 C C . PHE B 1 39 ? 45.701 10.906 29.714 1.00 16.83 39 PHE B C 1
ATOM 2890 O O . PHE B 1 39 ? 46.549 11.239 28.880 1.00 13.08 39 PHE B O 1
ATOM 2907 N N . LEU B 1 40 ? 44.817 11.772 30.211 1.00 13.77 40 LEU B N 1
ATOM 2908 C CA . LEU B 1 40 ? 44.825 13.180 29.797 1.00 14.61 40 LEU B CA 1
ATOM 2909 C C . LEU B 1 40 ? 45.626 14.038 30.781 1.00 16.45 40 LEU B C 1
ATOM 2910 O O . LEU B 1 40 ? 45.316 14.077 31.970 1.00 12.53 40 LEU B O 1
ATOM 2926 N N . SER B 1 41 ? 46.665 14.700 30.274 1.00 15.13 41 SER B N 1
ATOM 2927 C CA . SER B 1 41 ? 47.485 15.617 31.068 1.00 15.33 41 SER B CA 1
ATOM 2928 C C . SER B 1 41 ? 47.231 17.037 30.601 1.00 13.48 41 SER B C 1
ATOM 2929 O O . SER B 1 41 ? 47.469 17.355 29.440 1.00 11.20 41 SER B O 1
ATOM 2937 N N . PHE B 1 42 ? 46.747 17.888 31.499 1.00 12.21 42 PHE B N 1
ATOM 2938 C CA . PHE B 1 42 ? 46.375 19.236 31.108 1.00 12.10 42 PHE B CA 1
ATOM 2939 C C . PHE B 1 42 ? 46.467 20.264 32.238 1.00 15.17 42 PHE B C 1
ATOM 2940 O O . PHE B 1 42 ? 46.490 19.927 33.425 1.00 13.42 42 PHE B O 1
ATOM 2957 N N . ARG B 1 43 ? 46.517 21.527 31.835 1.00 13.08 43 ARG B N 1
ATOM 2958 C CA . ARG B 1 43 ? 46.472 22.648 32.761 1.00 15.08 43 ARG B CA 1
ATOM 2959 C C . ARG B 1 43 ? 45.009 23.035 33.033 1.00 17.19 43 ARG B C 1
ATOM 2960 O O . ARG B 1 43 ? 44.370 23.709 32.215 1.00 13.98 43 ARG B O 1
ATOM 2981 N N . GLY B 1 44 ? 44.488 22.582 34.175 1.00 15.99 44 GLY B N 1
ATOM 2982 C CA . GLY B 1 44 ? 43.108 22.821 34.564 1.00 16.37 44 GLY B CA 1
ATOM 2983 C C . GLY B 1 44 ? 42.494 24.123 34.071 1.00 19.27 44 GLY B C 1
ATOM 2984 O O . GLY B 1 44 ? 41.562 24.105 33.265 1.00 17.63 44 GLY B O 1
ATOM 2988 N N . PRO B 1 45 ? 43.015 25.262 34.556 1.00 18.86 45 PRO B N 1
ATOM 2989 C CA . PRO B 1 45 ? 42.474 26.600 34.271 1.00 21.30 45 PRO B CA 1
ATOM 2990 C C . PRO B 1 45 ? 42.495 26.982 32.796 1.00 22.72 45 PRO B C 1
ATOM 2991 O O . PRO B 1 45 ? 41.750 27.875 32.383 1.00 23.93 45 PRO B O 1
ATOM 3002 N N . ASP B 1 46 ? 43.340 26.334 32.001 1.00 18.41 46 ASP B N 1
ATOM 3003 C CA . ASP B 1 46 ? 43.378 26.646 30.582 1.00 18.05 46 ASP B CA 1
ATOM 3004 C C . ASP B 1 46 ? 42.279 25.945 29.762 1.00 19.03 46 ASP B C 1
ATOM 3005 O O . ASP B 1 46 ? 41.635 26.566 28.905 1.00 18.51 46 ASP B O 1
ATOM 3014 N N . THR B 1 47 ? 42.067 24.657 30.019 1.00 17.74 47 THR B N 1
ATOM 3015 C CA . THR B 1 47 ? 41.333 23.816 29.073 1.00 14.24 47 THR B CA 1
ATOM 3016 C C . THR B 1 47 ? 40.284 22.905 29.708 1.00 16.30 47 THR B C 1
ATOM 3017 O O . THR B 1 47 ? 39.535 22.210 29.007 1.00 17.23 47 THR B O 1
ATOM 3028 N N . ARG B 1 48 ? 40.239 22.883 31.030 1.00 15.33 48 ARG B N 1
ATOM 3029 C CA . ARG B 1 48 ? 39.340 21.966 31.715 1.00 21.49 48 ARG B CA 1
ATOM 3030 C C . ARG B 1 48 ? 37.882 22.059 31.226 1.00 26.47 48 ARG B C 1
ATOM 3031 O O . ARG B 1 48 ? 37.147 21.069 31.269 1.00 24.37 48 ARG B O 1
ATOM 3052 N N . GLU B 1 49 ? 37.482 23.233 30.732 1.00 26.97 49 GLU B N 1
ATOM 3053 C CA . GLU B 1 49 ? 36.096 23.477 30.311 1.00 26.36 49 GLU B CA 1
ATOM 3054 C C . GLU B 1 49 ? 35.908 23.413 28.802 1.00 26.92 49 GLU B C 1
ATOM 3055 O O . GLU B 1 49 ? 34.779 23.413 28.320 1.00 38.48 49 GLU B O 1
ATOM 3067 N N . GLN B 1 50 ? 37.010 23.417 28.061 1.00 26.32 50 GLN B N 1
ATOM 3068 C CA . GLN B 1 50 ? 36.968 23.458 26.604 1.00 24.53 50 GLN B CA 1
ATOM 3069 C C . GLN B 1 50 ? 37.351 22.097 26.030 1.00 23.91 50 GLN B C 1
ATOM 3070 O O . GLN B 1 50 ? 36.729 21.078 26.342 1.00 19.80 50 GLN B O 1
ATOM 3084 N N . PHE B 1 51 ? 38.402 22.093 25.213 1.00 18.58 51 PHE B N 1
ATOM 3085 C CA . PHE B 1 51 ? 38.814 20.902 24.495 1.00 16.41 51 PHE B CA 1
ATOM 3086 C C . PHE B 1 51 ? 38.944 19.670 25.380 1.00 13.98 51 PHE B C 1
ATOM 3087 O O . PHE B 1 51 ? 38.442 18.612 25.043 1.00 17.39 51 PHE B O 1
ATOM 3104 N N . THR B 1 52 ? 39.632 19.810 26.502 1.00 15.94 52 THR B N 1
ATOM 3105 C CA . THR B 1 52 ? 39.869 18.689 27.394 1.00 14.23 52 THR B CA 1
ATOM 3106 C C . THR B 1 52 ? 38.565 17.996 27.753 1.00 20.09 52 THR B C 1
ATOM 3107 O O . THR B 1 52 ? 38.468 16.770 27.670 1.00 14.90 52 THR B O 1
ATOM 3118 N N . ASP B 1 53 ? 37.551 18.776 28.123 1.00 21.19 53 ASP B N 1
ATOM 3119 C CA . ASP B 1 53 ? 36.245 18.196 28.420 1.00 20.04 53 ASP B CA 1
ATOM 3120 C C . ASP B 1 53 ? 35.585 17.560 27.176 1.00 21.57 53 ASP B C 1
ATOM 3121 O O . ASP B 1 53 ? 35.049 16.448 27.244 1.00 17.10 53 ASP B O 1
ATOM 3130 N N . PHE B 1 54 ? 35.624 18.254 26.040 1.00 20.22 54 PHE B N 1
ATOM 3131 C CA . PHE B 1 54 ? 35.064 17.702 24.793 1.00 16.80 54 PHE B CA 1
ATOM 3132 C C . PHE B 1 54 ? 35.708 16.350 24.425 1.00 17.94 54 PHE B C 1
ATOM 3133 O O . PHE B 1 54 ? 35.018 15.400 24.029 1.00 18.92 54 PHE B O 1
ATOM 3150 N N . LEU B 1 55 ? 37.029 16.268 24.568 1.00 17.37 55 LEU B N 1
ATOM 3151 C CA . LEU B 1 55 ? 37.765 15.036 24.281 1.00 18.34 55 LEU B CA 1
ATOM 3152 C C . LEU B 1 55 ? 37.365 13.953 25.274 1.00 16.31 55 LEU B C 1
ATOM 3153 O O . LEU B 1 55 ? 37.128 12.809 24.894 1.00 14.43 55 LEU B O 1
ATOM 3169 N N . TYR B 1 56 ? 37.263 14.323 26.546 1.00 17.51 56 TYR B N 1
ATOM 3170 C CA . TYR B 1 56 ? 36.814 13.385 27.564 1.00 17.69 56 TYR B CA 1
ATOM 3171 C C . TYR B 1 56 ? 35.460 12.764 27.211 1.00 20.13 56 TYR B C 1
ATOM 3172 O O . TYR B 1 56 ? 35.304 11.547 27.265 1.00 22.56 56 TYR B O 1
ATOM 3190 N N . GLN B 1 57 ? 34.498 13.608 26.850 1.00 16.09 57 GLN B N 1
ATOM 3191 C CA . GLN B 1 57 ? 33.156 13.158 26.472 1.00 23.43 57 GLN B CA 1
ATOM 3192 C C . GLN B 1 57 ? 33.163 12.174 25.288 1.00 23.65 57 GLN B C 1
ATOM 3193 O O . GLN B 1 57 ? 32.522 11.126 25.344 1.00 26.40 57 GLN B O 1
ATOM 3207 N N . SER B 1 58 ? 33.893 12.521 24.232 1.00 20.60 58 SER B N 1
ATOM 3208 C CA . SER B 1 58 ? 33.998 11.691 23.038 1.00 21.55 58 SER B CA 1
ATOM 3209 C C . SER B 1 58 ? 34.610 10.341 23.347 1.00 23.24 58 SER B C 1
ATOM 3210 O O . SER B 1 58 ? 34.148 9.317 22.864 1.00 31.77 58 SER B O 1
ATOM 3218 N N . LEU B 1 59 ? 35.667 10.339 24.141 1.00 22.55 59 LEU B N 1
ATOM 3219 C CA . LEU B 1 59 ? 36.280 9.077 24.537 1.00 25.36 59 LEU B CA 1
ATOM 3220 C C . LEU B 1 59 ? 35.286 8.177 25.273 1.00 24.79 59 LEU B C 1
ATOM 3221 O O . LEU B 1 59 ? 35.312 6.959 25.109 1.00 21.93 59 LEU B O 1
ATOM 3237 N N . ARG B 1 60 ? 34.397 8.771 26.067 1.00 25.62 60 ARG B N 1
ATOM 3238 C CA . ARG B 1 60 ? 33.414 7.970 26.806 1.00 27.82 60 ARG B CA 1
ATOM 3239 C C . ARG B 1 60 ? 32.371 7.349 25.884 1.00 32.62 60 ARG B C 1
ATOM 3240 O O . ARG B 1 60 ? 31.910 6.230 26.129 1.00 30.99 60 ARG B O 1
ATOM 3261 N N . ARG B 1 61 ? 32.000 8.090 24.838 1.00 30.87 61 ARG B N 1
ATOM 3262 C CA . ARG B 1 61 ? 31.088 7.596 23.817 1.00 25.80 61 ARG B CA 1
ATOM 3263 C C . ARG B 1 61 ? 31.651 6.336 23.180 1.00 31.78 61 ARG B C 1
ATOM 3264 O O . ARG B 1 61 ? 30.904 5.521 22.637 1.00 33.90 61 ARG B O 1
ATOM 3285 N N . TYR B 1 62 ? 32.973 6.193 23.218 1.00 26.35 62 TYR B N 1
ATOM 3286 C CA . TYR B 1 62 ? 33.622 4.998 22.689 1.00 25.42 62 TYR B CA 1
ATOM 3287 C C . TYR B 1 62 ? 33.879 4.006 23.807 1.00 23.72 62 TYR B C 1
ATOM 3288 O O . TYR B 1 62 ? 34.519 2.982 23.586 1.00 30.63 62 TYR B O 1
ATOM 3306 N N . LYS B 1 63 ? 33.405 4.327 25.009 1.00 22.83 63 LYS B N 1
ATOM 3307 C CA . LYS B 1 63 ? 33.694 3.519 26.195 1.00 27.98 63 LYS B CA 1
ATOM 3308 C C . LYS B 1 63 ? 35.199 3.298 26.369 1.00 33.71 63 LYS B C 1
ATOM 3309 O O . LYS B 1 63 ? 35.643 2.197 26.726 1.00 27.87 63 LYS B O 1
ATOM 3328 N N . ILE B 1 64 ? 35.983 4.341 26.088 1.00 26.65 64 ILE B N 1
ATOM 3329 C CA . ILE B 1 64 ? 37.413 4.308 26.374 1.00 26.19 64 ILE B CA 1
ATOM 3330 C C . ILE B 1 64 ? 37.638 4.784 27.797 1.00 22.48 64 ILE B C 1
ATOM 3331 O O . ILE B 1 64 ? 37.276 5.909 28.151 1.00 25.71 64 ILE B O 1
ATOM 3347 N N . HIS B 1 65 ? 38.224 3.929 28.624 1.00 24.92 65 HIS B N 1
ATOM 3348 C CA . HIS B 1 65 ? 38.459 4.294 30.015 1.00 21.92 65 HIS B CA 1
ATOM 3349 C C . HIS B 1 65 ? 39.589 5.336 30.110 1.00 20.73 65 HIS B C 1
ATOM 3350 O O . HIS B 1 65 ? 40.761 5.045 29.845 1.00 14.94 65 HIS B O 1
ATOM 3364 N N . THR B 1 66 ? 39.201 6.552 30.489 1.00 21.25 66 THR B N 1
ATOM 3365 C CA . THR B 1 66 ? 40.058 7.717 30.433 1.00 16.37 66 THR B CA 1
ATOM 3366 C C . THR B 1 66 ? 40.228 8.378 31.799 1.00 16.71 66 THR B C 1
ATOM 3367 O O . THR B 1 66 ? 39.252 8.596 32.514 1.00 15.65 66 THR B O 1
ATOM 3378 N N . PHE B 1 67 ? 41.469 8.734 32.127 1.00 17.54 67 PHE B N 1
ATOM 3379 C CA . PHE B 1 67 ? 41.780 9.461 33.354 1.00 13.95 67 PHE B CA 1
ATOM 3380 C C . PHE B 1 67 ? 42.055 10.931 33.070 1.00 15.44 67 PHE B C 1
ATOM 3381 O O . PHE B 1 67 ? 42.768 11.273 32.130 1.00 15.27 67 PHE B O 1
ATOM 3398 N N . ARG B 1 68 ? 41.489 11.804 33.891 1.00 18.51 68 ARG B N 1
ATOM 3399 C CA . ARG B 1 68 ? 41.729 13.233 33.765 1.00 19.32 68 ARG B CA 1
ATOM 3400 C C . ARG B 1 68 ? 42.715 13.720 34.824 1.00 20.63 68 ARG B C 1
ATOM 3401 O O . ARG B 1 68 ? 42.347 13.915 35.973 1.00 23.50 68 ARG B O 1
ATOM 3422 N N . ASP B 1 69 ? 43.971 13.911 34.432 1.00 20.48 69 ASP B N 1
ATOM 3423 C CA . ASP B 1 69 ? 44.994 14.371 35.362 1.00 16.35 69 ASP B CA 1
ATOM 3424 C C . ASP B 1 69 ? 44.870 15.880 35.540 1.00 21.51 69 ASP B C 1
ATOM 3425 O O . ASP B 1 69 ? 45.684 16.650 35.031 1.00 20.44 69 ASP B O 1
ATOM 3434 N N . ASP B 1 70 ? 43.819 16.299 36.233 1.00 19.71 70 ASP B N 1
ATOM 3435 C CA . ASP B 1 70 ? 43.601 17.710 36.514 1.00 22.19 70 ASP B CA 1
ATOM 3436 C C . ASP B 1 70 ? 44.632 18.179 37.548 1.00 20.02 70 ASP B C 1
ATOM 3437 O O . ASP B 1 70 ? 44.742 17.596 38.622 1.00 17.90 70 ASP B O 1
ATOM 3446 N N . ASP B 1 71 ? 45.387 19.228 37.234 1.00 18.81 71 ASP B N 1
ATOM 3447 C CA . ASP B 1 71 ? 46.467 19.653 38.135 1.00 19.84 71 ASP B CA 1
ATOM 3448 C C . ASP B 1 71 ? 45.965 20.345 39.416 1.00 23.47 71 ASP B C 1
ATOM 3449 O O . ASP B 1 71 ? 46.752 20.670 40.306 1.00 21.85 71 ASP B O 1
ATOM 3458 N N . GLU B 1 72 ? 44.652 20.533 39.514 1.00 22.76 72 GLU B N 1
ATOM 3459 C CA . GLU B 1 72 ? 44.063 21.226 40.659 1.00 26.43 72 GLU B CA 1
ATOM 3460 C C . GLU B 1 72 ? 43.055 20.424 41.469 1.00 23.23 72 GLU B C 1
ATOM 3461 O O . GLU B 1 72 ? 42.987 20.580 42.685 1.00 28.37 72 GLU B O 1
ATOM 3473 N N . LEU B 1 73 ? 42.281 19.571 40.805 1.00 26.32 73 LEU B N 1
ATOM 3474 C CA . LEU B 1 73 ? 41.100 18.970 41.434 1.00 25.09 73 LEU B CA 1
ATOM 3475 C C . LEU B 1 73 ? 41.208 17.500 41.863 1.00 29.71 73 LEU B C 1
ATOM 3476 O O . LEU B 1 73 ? 40.255 16.944 42.408 1.00 35.92 73 LEU B O 1
ATOM 3492 N N . LEU B 1 74 ? 42.350 16.863 41.640 1.00 26.94 74 LEU B N 1
ATOM 3493 C CA . LEU B 1 74 ? 42.487 15.464 42.049 1.00 31.03 74 LEU B CA 1
ATOM 3494 C C . LEU B 1 74 ? 42.396 15.290 43.576 1.00 36.42 74 LEU B C 1
ATOM 3495 O O . LEU B 1 74 ? 42.799 16.178 44.327 1.00 33.52 74 LEU B O 1
ATOM 3511 N N . LYS B 1 75 ? 41.857 14.151 44.026 1.00 42.63 75 LYS B N 1
ATOM 3512 C CA . LYS B 1 75 ? 41.682 13.860 45.462 1.00 35.89 75 LYS B CA 1
ATOM 3513 C C . LYS B 1 75 ? 42.717 12.880 46.038 1.00 43.21 75 LYS B C 1
ATOM 3514 O O . LYS B 1 75 ? 43.287 12.052 45.321 1.00 37.80 75 LYS B O 1
ATOM 3533 N N . GLY B 1 76 ? 42.927 12.963 47.350 1.00 37.40 76 GLY B N 1
ATOM 3534 C CA . GLY B 1 76 ? 43.947 12.172 48.017 1.00 40.80 76 GLY B CA 1
ATOM 3535 C C . GLY B 1 76 ? 43.823 10.666 47.868 1.00 40.13 76 GLY B C 1
ATOM 3536 O O . GLY B 1 76 ? 44.829 9.961 47.762 1.00 36.94 76 GLY B O 1
ATOM 3540 N N . LYS B 1 77 ? 42.590 10.166 47.865 1.00 50.09 77 LYS B N 1
ATOM 3541 C CA . LYS B 1 77 ? 42.351 8.727 47.720 1.00 45.20 77 LYS B CA 1
ATOM 3542 C C . LYS B 1 77 ? 42.392 8.308 46.259 1.00 45.49 77 LYS B C 1
ATOM 3543 O O . LYS B 1 77 ? 42.096 7.159 45.931 1.00 46.40 77 LYS B O 1
ATOM 3562 N N . GLU B 1 78 ? 42.755 9.249 45.389 1.00 45.80 78 GLU B N 1
ATOM 3563 C CA . GLU B 1 78 ? 42.889 8.973 43.963 1.00 43.58 78 GLU B CA 1
ATOM 3564 C C . GLU B 1 78 ? 44.335 8.700 43.564 1.00 39.69 78 GLU B C 1
ATOM 3565 O O . GLU B 1 78 ? 44.589 8.074 42.536 1.00 42.96 78 GLU B O 1
ATOM 3577 N N . ILE B 1 79 ? 45.279 9.170 44.371 1.00 35.32 79 ILE B N 1
ATOM 3578 C CA . ILE B 1 79 ? 46.692 9.004 44.050 1.00 36.49 79 ILE B CA 1
ATOM 3579 C C . ILE B 1 79 ? 47.014 7.561 43.659 1.00 39.37 79 ILE B C 1
ATOM 3580 O O . ILE B 1 79 ? 47.511 7.290 42.563 1.00 36.63 79 ILE B O 1
ATOM 3596 N N . GLY B 1 80 ? 46.738 6.630 44.561 1.00 39.78 80 GLY B N 1
ATOM 3597 C CA . GLY B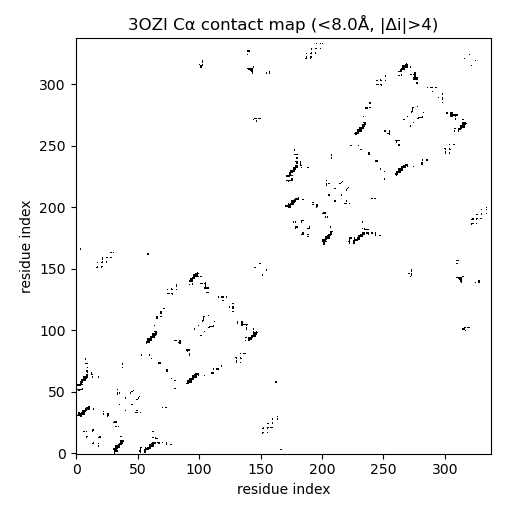 1 80 ? 47.030 5.237 44.289 1.00 35.69 80 GLY B CA 1
ATOM 3598 C C . GLY B 1 80 ? 46.036 4.626 43.323 1.00 41.23 80 GLY B C 1
ATOM 3599 O O . GLY B 1 80 ? 46.394 4.263 42.194 1.00 32.13 80 GLY B O 1
ATOM 3603 N N . PRO B 1 81 ? 44.768 4.532 43.759 1.00 46.27 81 PRO B N 1
ATOM 3604 C CA . PRO B 1 81 ? 43.701 3.774 43.086 1.00 53.99 81 PRO B CA 1
ATOM 3605 C C . PRO B 1 81 ? 43.412 4.298 41.690 1.00 49.98 81 PRO B C 1
ATOM 3606 O O . PRO B 1 81 ? 42.860 3.574 40.859 1.00 48.57 81 PRO B O 1
ATOM 3617 N N . ASN B 1 82 ? 43.781 5.544 41.428 1.00 40.49 82 ASN B N 1
ATOM 3618 C CA . ASN B 1 82 ? 43.491 6.113 40.130 1.00 36.49 82 ASN B CA 1
ATOM 3619 C C . ASN B 1 82 ? 44.741 6.570 39.391 1.00 30.25 82 ASN B C 1
ATOM 3620 O O . ASN B 1 82 ? 45.062 6.026 38.337 1.00 29.48 82 ASN B O 1
ATOM 3631 N N . LEU B 1 83 ? 45.446 7.546 39.959 1.00 25.44 83 LEU B N 1
ATOM 3632 C CA . LEU B 1 83 ? 46.533 8.230 39.260 1.00 24.86 83 LEU B CA 1
ATOM 3633 C C . LEU B 1 83 ? 47.648 7.277 38.839 1.00 25.99 83 LEU B C 1
ATOM 3634 O O . LEU B 1 83 ? 47.921 7.127 37.647 1.00 23.89 83 LEU B O 1
ATOM 3650 N N . LEU B 1 84 ? 48.285 6.631 39.810 1.00 23.81 84 LEU B N 1
ATOM 3651 C CA . LEU B 1 84 ? 49.366 5.711 39.501 1.00 24.54 84 LEU B CA 1
ATOM 3652 C C . LEU B 1 84 ? 48.888 4.554 38.625 1.00 26.96 84 LEU B C 1
ATOM 3653 O O . LEU B 1 84 ? 49.555 4.177 37.669 1.00 24.51 84 LEU B O 1
ATOM 3669 N N . ARG B 1 85 ? 47.731 3.990 38.947 1.00 26.61 85 ARG B N 1
ATOM 3670 C CA . ARG B 1 85 ? 47.191 2.907 38.144 1.00 26.45 85 ARG B CA 1
ATOM 3671 C C . ARG B 1 85 ? 46.945 3.360 36.701 1.00 27.23 85 ARG B C 1
ATOM 3672 O O . ARG B 1 85 ? 47.353 2.680 35.758 1.00 23.86 85 ARG B O 1
ATOM 3693 N N . ALA B 1 86 ? 46.292 4.512 36.539 1.00 24.51 86 ALA B N 1
ATOM 3694 C CA . ALA B 1 86 ? 46.021 5.081 35.217 1.00 22.69 86 ALA B CA 1
ATOM 3695 C C . ALA B 1 86 ? 47.303 5.329 34.422 1.00 24.03 86 ALA B C 1
ATOM 3696 O O . ALA B 1 86 ? 47.387 5.005 33.236 1.00 21.30 86 ALA B O 1
ATOM 3703 N N . ILE B 1 87 ? 48.303 5.905 35.080 1.00 23.97 87 ILE B N 1
ATOM 3704 C CA . ILE B 1 87 ? 49.554 6.208 34.407 1.00 23.90 87 ILE B CA 1
ATOM 3705 C C . ILE B 1 87 ? 50.312 4.905 34.129 1.00 30.42 87 ILE B C 1
ATOM 3706 O O . ILE B 1 87 ? 51.064 4.808 33.149 1.00 27.42 87 ILE B O 1
ATOM 3722 N N . ASP B 1 88 ? 50.086 3.903 34.982 1.00 22.45 88 ASP B N 1
ATOM 3723 C CA . ASP B 1 88 ? 50.633 2.558 34.781 1.00 28.97 88 ASP B CA 1
ATOM 3724 C C . ASP B 1 88 ? 49.947 1.806 33.629 1.00 26.72 88 ASP B C 1
ATOM 3725 O O . ASP B 1 88 ? 50.601 1.107 32.868 1.00 27.52 88 ASP B O 1
ATOM 3734 N N . GLN B 1 89 ? 48.629 1.925 33.521 1.00 20.99 89 GLN B N 1
ATOM 3735 C CA . GLN B 1 89 ? 47.862 1.079 32.604 1.00 25.98 89 GLN B CA 1
ATOM 3736 C C . GLN B 1 89 ? 47.654 1.701 31.224 1.00 27.02 89 GLN B C 1
ATOM 3737 O O . GLN B 1 89 ? 47.601 0.988 30.223 1.00 20.18 89 GLN B O 1
ATOM 3751 N N . SER B 1 90 ? 47.510 3.025 31.182 1.00 26.22 90 SER B N 1
ATOM 3752 C CA . SER B 1 90 ? 47.215 3.722 29.935 1.00 20.88 90 SER B CA 1
ATOM 3753 C C . SER B 1 90 ? 48.308 3.452 28.912 1.00 23.16 90 SER B C 1
ATOM 3754 O O . SER B 1 90 ? 49.493 3.564 29.219 1.00 25.52 90 SER B O 1
ATOM 3762 N N . LYS B 1 91 ? 47.912 3.098 27.696 1.00 20.84 91 LYS B N 1
ATOM 3763 C CA . LYS B 1 91 ? 48.876 2.918 26.620 1.00 27.24 91 LYS B CA 1
ATOM 3764 C C . LYS B 1 91 ? 48.893 4.147 25.710 1.00 21.37 91 LYS B C 1
ATOM 3765 O O . LYS B 1 91 ? 49.696 4.238 24.785 1.00 29.39 91 LYS B O 1
ATOM 3784 N N . ILE B 1 92 ? 48.001 5.095 25.976 1.00 25.89 92 ILE B N 1
ATOM 3785 C CA . ILE B 1 92 ? 47.990 6.358 25.244 1.00 20.15 92 ILE B CA 1
ATOM 3786 C C . ILE B 1 92 ? 47.946 7.545 26.194 1.00 20.61 92 ILE B C 1
ATOM 3787 O O . ILE B 1 92 ? 47.031 7.655 27.014 1.00 20.00 92 ILE B O 1
ATOM 3803 N N . TYR B 1 93 ? 48.936 8.430 26.079 1.00 19.65 93 TYR B N 1
ATOM 3804 C CA . TYR B 1 93 ? 48.952 9.671 26.856 1.00 16.01 93 TYR B CA 1
ATOM 3805 C C . TYR B 1 93 ? 48.686 10.863 25.967 1.00 16.33 93 TYR B C 1
ATOM 3806 O O . TYR B 1 93 ? 49.283 10.993 24.888 1.00 14.50 93 TYR B O 1
ATOM 3824 N N . VAL B 1 94 ? 47.814 11.751 26.440 1.00 12.78 94 VAL B N 1
ATOM 3825 C CA . VAL B 1 94 ? 47.482 12.956 25.697 1.00 12.48 94 VAL B CA 1
ATOM 3826 C C . VAL B 1 94 ? 47.816 14.225 26.509 1.00 14.14 94 VAL B C 1
ATOM 3827 O O . VAL B 1 94 ? 47.044 14.656 27.361 1.00 13.75 94 VAL B O 1
ATOM 3840 N N . PRO B 1 95 ? 48.991 14.811 26.265 1.00 13.99 95 PRO B N 1
ATOM 3841 C CA . PRO B 1 95 ? 49.310 16.093 26.902 1.00 15.95 95 PRO B CA 1
ATOM 3842 C C . PRO B 1 95 ? 48.648 17.253 26.155 1.00 13.68 95 PRO B C 1
ATOM 3843 O O . PRO B 1 95 ? 48.987 17.543 25.011 1.00 13.38 95 PRO B O 1
ATOM 3854 N N . ILE B 1 96 ? 47.693 17.906 26.793 1.00 11.98 96 ILE B N 1
ATOM 3855 C CA . ILE B 1 96 ? 47.042 19.035 26.157 1.00 13.08 96 ILE B CA 1
ATOM 3856 C C . ILE B 1 96 ? 47.798 20.263 26.618 1.00 14.44 96 ILE B C 1
ATOM 3857 O O . ILE B 1 96 ? 47.619 20.734 27.736 1.00 11.17 96 ILE B O 1
ATOM 3873 N N . ILE B 1 97 ? 48.699 20.740 25.769 1.00 12.81 97 ILE B N 1
ATOM 3874 C CA . ILE B 1 97 ? 49.679 21.730 26.213 1.00 16.44 97 ILE B CA 1
ATOM 3875 C C . ILE B 1 97 ? 49.252 23.138 25.817 1.00 12.78 97 ILE B C 1
ATOM 3876 O O . ILE B 1 97 ? 49.299 23.513 24.649 1.00 12.20 97 ILE B O 1
ATOM 3892 N N . SER B 1 98 ? 48.818 23.891 26.821 1.00 16.07 98 SER B N 1
ATOM 3893 C CA . SER B 1 98 ? 48.361 25.264 26.663 1.00 15.40 98 SER B CA 1
ATOM 3894 C C . SER B 1 98 ? 49.418 26.250 27.183 1.00 17.02 98 SER B C 1
ATOM 3895 O O . SER B 1 98 ? 50.497 25.847 27.618 1.00 14.63 98 SER B O 1
ATOM 3903 N N . SER B 1 99 ? 49.102 27.538 27.149 1.00 14.55 99 SER B N 1
ATOM 3904 C CA . SER B 1 99 ? 50.092 28.568 27.457 1.00 20.53 99 SER B CA 1
ATOM 3905 C C . SER B 1 99 ? 50.491 28.588 28.937 1.00 17.61 99 SER B C 1
ATOM 3906 O O . SER B 1 99 ? 51.600 28.984 29.268 1.00 21.03 99 SER B O 1
ATOM 3914 N N . GLY B 1 100 ? 49.590 28.150 29.813 1.00 18.67 100 GLY B N 1
ATOM 3915 C CA . GLY B 1 100 ? 49.862 28.082 31.238 1.00 15.27 100 GLY B CA 1
ATOM 3916 C C . GLY B 1 100 ? 50.376 26.734 31.746 1.00 18.23 100 GLY B C 1
ATOM 3917 O O . GLY B 1 100 ? 50.554 26.545 32.951 1.00 16.36 100 GLY B O 1
ATOM 3921 N N . TYR B 1 101 ? 50.622 25.797 30.831 1.00 16.36 101 TYR B N 1
ATOM 3922 C CA . TYR B 1 101 ? 51.026 24.426 31.183 1.00 14.20 101 TYR B CA 1
ATOM 3923 C C . TYR B 1 101 ? 52.335 24.358 31.971 1.00 14.36 101 TYR B C 1
ATOM 3924 O O . TYR B 1 101 ? 52.437 23.601 32.935 1.00 13.03 101 TYR B O 1
ATOM 3942 N N . ALA B 1 102 ? 53.336 25.135 31.564 1.00 10.99 102 ALA B N 1
ATOM 3943 C CA . ALA B 1 102 ? 54.594 25.150 32.311 1.00 15.53 102 ALA B CA 1
ATOM 3944 C C . ALA B 1 102 ? 54.541 25.969 33.608 1.00 14.84 102 ALA B C 1
ATOM 3945 O O . ALA B 1 102 ? 55.441 25.859 34.437 1.00 18.55 102 ALA B O 1
ATOM 3952 N N . ASP B 1 103 ? 53.491 26.765 33.801 1.00 16.53 103 ASP B N 1
ATOM 3953 C CA . ASP B 1 103 ? 53.329 27.490 35.062 1.00 17.24 103 ASP B CA 1
ATOM 3954 C C . ASP B 1 103 ? 53.071 26.502 36.186 1.00 21.66 103 ASP B C 1
ATOM 3955 O O . ASP B 1 103 ? 53.371 26.783 37.341 1.00 19.35 103 ASP B O 1
ATOM 3964 N N . SER B 1 104 ? 52.469 25.365 35.845 1.00 18.21 104 SER B N 1
ATOM 3965 C CA . SER B 1 104 ? 52.107 24.344 36.828 1.00 14.41 104 SER B CA 1
ATOM 3966 C C . SER B 1 104 ? 53.198 23.270 36.999 1.00 15.16 104 SER B C 1
ATOM 3967 O O . SER B 1 104 ? 53.516 22.531 36.070 1.00 16.19 104 SER B O 1
ATOM 3975 N N . LYS B 1 105 ? 53.764 23.172 38.195 1.00 18.65 105 LYS B N 1
ATOM 3976 C CA . LYS B 1 105 ? 54.794 22.172 38.448 1.00 15.11 105 LYS B CA 1
ATOM 3977 C C . LYS B 1 105 ? 54.272 20.725 38.304 1.00 15.11 105 LYS B C 1
ATOM 3978 O O . LYS B 1 105 ? 54.987 19.836 37.846 1.00 16.35 105 LYS B O 1
ATOM 3997 N N . TRP B 1 106 ? 53.028 20.500 38.711 1.00 15.97 106 TRP B N 1
ATOM 3998 C CA . TRP B 1 106 ? 52.368 19.206 38.533 1.00 15.66 106 TRP B CA 1
ATOM 3999 C C . TRP B 1 106 ? 52.343 18.769 37.059 1.00 16.18 106 TRP B C 1
ATOM 4000 O O . TRP B 1 106 ? 52.684 17.628 36.746 1.00 18.23 106 TRP B O 1
ATOM 4021 N N . CYS B 1 107 ? 51.953 19.675 36.160 1.00 14.97 107 CYS B N 1
ATOM 4022 C CA . CYS B 1 107 ? 51.985 19.391 34.715 1.00 14.07 107 CYS B CA 1
ATOM 4023 C C . CYS B 1 107 ? 53.362 18.952 34.215 1.00 15.13 107 CYS B C 1
ATOM 4024 O O . CYS B 1 107 ? 53.482 17.930 33.531 1.00 11.23 107 CYS B O 1
ATOM 4032 N N . LEU B 1 108 ? 54.391 19.731 34.547 1.00 16.05 108 LEU B N 1
ATOM 4033 C CA . LEU B 1 108 ? 55.767 19.437 34.129 1.00 11.44 108 LEU B CA 1
ATOM 4034 C C . LEU B 1 108 ? 56.251 18.110 34.696 1.00 14.79 108 LEU B C 1
ATOM 4035 O O . LEU B 1 108 ? 56.890 17.306 33.999 1.00 13.98 108 LEU B O 1
ATOM 4051 N N . MET B 1 109 ? 55.956 17.893 35.972 1.00 14.02 109 MET B N 1
ATOM 4052 C CA . MET B 1 109 ? 56.315 16.651 36.655 1.00 16.17 109 MET B CA 1
ATOM 4053 C C . MET B 1 109 ? 55.678 15.477 35.943 1.00 15.32 109 MET B C 1
ATOM 4054 O O . MET B 1 109 ? 56.294 14.424 35.758 1.00 16.72 109 MET B O 1
ATOM 4068 N N . GLU B 1 110 ? 54.422 15.648 35.559 1.00 12.15 110 GLU B N 1
ATOM 4069 C CA . GLU B 1 110 ? 53.694 14.549 34.937 1.00 15.70 110 GLU B CA 1
ATOM 4070 C C . GLU B 1 110 ? 54.164 14.290 33.507 1.00 14.14 110 GLU B C 1
ATOM 4071 O O . GLU B 1 110 ? 54.267 13.140 33.080 1.00 14.82 110 GLU B O 1
ATOM 4083 N N . LEU B 1 111 ? 54.454 15.358 32.774 1.00 13.39 111 LEU B N 1
ATOM 4084 C CA . LEU B 1 111 ? 54.961 15.218 31.413 1.00 14.93 111 LEU B CA 1
ATOM 4085 C C . LEU B 1 111 ? 56.273 14.427 31.428 1.00 14.93 111 LEU B C 1
ATOM 4086 O O . LEU B 1 111 ? 56.436 13.482 30.668 1.00 15.86 111 LEU B O 1
ATOM 4102 N N . ALA B 1 112 ? 57.193 14.817 32.305 1.00 13.26 112 ALA B N 1
ATOM 4103 C CA . ALA B 1 112 ? 58.481 14.149 32.441 1.00 14.89 112 ALA B CA 1
ATOM 4104 C C . ALA B 1 112 ? 58.300 12.657 32.713 1.00 16.21 112 ALA B C 1
ATOM 4105 O O . ALA B 1 112 ? 59.013 11.812 32.164 1.00 17.34 112 ALA B O 1
ATOM 4112 N N . GLU B 1 113 ? 57.335 12.347 33.564 1.00 13.78 113 GLU B N 1
ATOM 4113 C CA . GLU B 1 113 ? 57.035 10.976 33.933 1.00 15.99 113 GLU B CA 1
ATOM 4114 C C . GLU B 1 113 ? 56.385 10.260 32.753 1.00 20.88 113 GLU B C 1
ATOM 4115 O O . GLU B 1 113 ? 56.704 9.100 32.458 1.00 16.94 113 GLU B O 1
ATOM 4127 N N . ILE B 1 114 ? 55.489 10.962 32.063 1.00 15.52 114 ILE B N 1
ATOM 4128 C CA . ILE B 1 114 ? 54.895 10.435 30.835 1.00 16.04 114 ILE B CA 1
ATOM 4129 C C . ILE B 1 114 ? 55.974 10.069 29.808 1.00 20.29 114 ILE B C 1
ATOM 4130 O O . ILE B 1 114 ? 55.941 8.985 29.209 1.00 16.94 114 ILE B O 1
ATOM 4146 N N . VAL B 1 115 ? 56.932 10.972 29.618 1.00 16.37 115 VAL B N 1
ATOM 4147 C CA . VAL B 1 115 ? 58.058 10.738 28.716 1.00 13.93 115 VAL B CA 1
ATOM 4148 C C . VAL B 1 115 ? 58.909 9.539 29.151 1.00 21.17 115 VAL B C 1
ATOM 4149 O O . VAL B 1 115 ? 59.211 8.657 28.341 1.00 19.88 115 VAL B O 1
ATOM 4162 N N . ARG B 1 116 ? 59.280 9.502 30.427 1.00 20.66 116 ARG B N 1
AT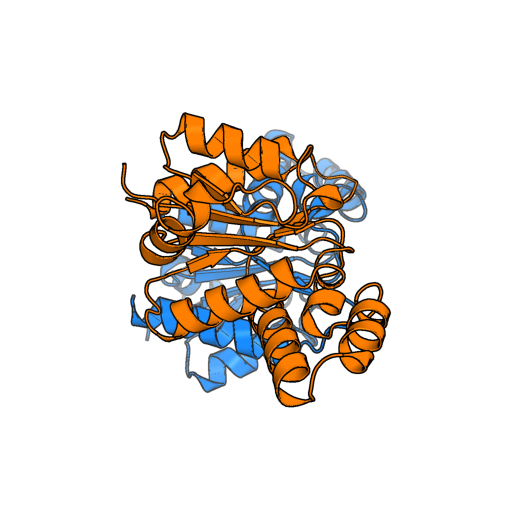OM 4163 C CA . ARG B 1 116 ? 60.098 8.411 30.947 1.00 24.33 116 ARG B CA 1
ATOM 4164 C C . ARG B 1 116 ? 59.432 7.068 30.702 1.00 23.89 116 ARG B C 1
ATOM 4165 O O . ARG B 1 116 ? 60.069 6.113 30.270 1.00 27.92 116 ARG B O 1
ATOM 4186 N N . ARG B 1 117 ? 58.141 6.996 30.970 1.00 23.21 117 ARG B N 1
ATOM 4187 C CA . ARG B 1 117 ? 57.445 5.728 30.845 1.00 24.56 117 ARG B CA 1
ATOM 4188 C C . ARG B 1 117 ? 57.355 5.262 29.405 1.00 29.75 117 ARG B C 1
ATOM 4189 O O . ARG B 1 117 ? 57.414 4.062 29.140 1.00 26.64 117 ARG B O 1
ATOM 4210 N N . GLN B 1 118 ? 57.214 6.208 28.480 1.00 23.98 118 GLN B N 1
ATOM 4211 C CA . GLN B 1 118 ? 57.146 5.879 27.059 1.00 26.85 118 GLN B CA 1
ATOM 4212 C C . GLN B 1 118 ? 58.501 5.357 26.580 1.00 28.30 118 GLN B C 1
ATOM 4213 O O . GLN B 1 118 ? 58.570 4.404 25.815 1.00 29.82 118 GLN B O 1
ATOM 4227 N N . GLU B 1 119 ? 59.575 5.979 27.060 1.00 26.85 119 GLU B N 1
ATOM 4228 C CA . GLU B 1 119 ? 60.930 5.531 26.762 1.00 31.36 119 GLU B CA 1
ATOM 4229 C C . GLU B 1 119 ? 61.206 4.092 27.238 1.00 33.77 119 GLU B C 1
ATOM 4230 O O . GLU B 1 119 ? 61.857 3.323 26.538 1.00 37.30 119 GLU B O 1
ATOM 4242 N N . GLU B 1 120 ? 60.689 3.737 28.412 1.00 35.39 120 GLU B N 1
ATOM 4243 C CA . GLU B 1 120 ? 60.780 2.375 28.955 1.00 38.70 120 GLU B CA 1
ATOM 4244 C C . GLU B 1 120 ? 59.975 1.370 28.139 1.00 40.39 120 GLU B C 1
ATOM 4245 O O . GLU B 1 120 ? 60.386 0.222 27.962 1.00 41.01 120 GLU B O 1
ATOM 4257 N N . ASP B 1 121 ? 58.806 1.801 27.680 1.00 35.60 121 ASP B N 1
ATOM 4258 C CA . ASP B 1 121 ? 57.901 0.942 26.933 1.00 25.59 121 ASP B CA 1
ATOM 4259 C C . ASP B 1 121 ? 57.367 1.656 25.703 1.00 31.64 121 ASP B C 1
ATOM 4260 O O . ASP B 1 121 ? 56.220 2.120 25.695 1.00 30.94 121 ASP B O 1
ATOM 4269 N N . PRO B 1 122 ? 58.209 1.756 24.661 1.00 30.22 122 PRO B N 1
ATOM 4270 C CA . PRO B 1 122 ? 57.946 2.410 23.375 1.00 26.58 122 PRO B CA 1
ATOM 4271 C C . PRO B 1 122 ? 56.671 1.956 22.672 1.00 31.35 122 PRO B C 1
ATOM 4272 O O . PRO B 1 122 ? 56.345 2.517 21.625 1.00 40.73 122 PRO B O 1
ATOM 4283 N N . ARG B 1 123 ? 55.967 0.976 23.231 1.00 33.79 123 ARG B N 1
ATOM 4284 C CA . ARG B 1 123 ? 54.651 0.591 22.734 1.00 33.59 123 ARG B CA 1
ATOM 4285 C C . ARG B 1 123 ? 53.617 1.633 23.143 1.00 35.38 123 ARG B C 1
ATOM 4286 O O . ARG B 1 123 ? 52.545 1.748 22.538 1.00 32.12 123 ARG B O 1
ATOM 4307 N N . ARG B 1 124 ? 53.941 2.380 24.191 1.00 32.60 124 ARG B N 1
ATOM 4308 C CA . ARG B 1 124 ? 53.087 3.472 24.642 1.00 32.50 124 ARG B CA 1
ATOM 4309 C C . ARG B 1 124 ? 53.216 4.661 23.713 1.00 23.11 124 ARG B C 1
ATOM 4310 O O . ARG B 1 124 ? 54.285 4.924 23.170 1.00 22.22 124 ARG B O 1
ATOM 4331 N N . ILE B 1 125 ? 52.110 5.368 23.537 1.00 21.69 125 ILE B N 1
ATOM 4332 C CA . ILE B 1 125 ? 52.045 6.478 22.604 1.00 19.43 125 ILE B CA 1
ATOM 4333 C C . ILE B 1 125 ? 51.721 7.791 23.309 1.00 17.40 125 ILE B C 1
ATOM 4334 O O . ILE B 1 125 ? 50.879 7.837 24.203 1.00 19.52 125 ILE B O 1
ATOM 4350 N N . ILE B 1 126 ? 52.410 8.850 22.900 1.00 17.59 126 ILE B N 1
ATOM 4351 C CA . ILE B 1 126 ? 52.161 10.188 23.396 1.00 15.16 126 ILE B CA 1
ATOM 4352 C C . ILE B 1 126 ? 51.559 11.016 22.261 1.00 18.09 126 ILE B C 1
ATOM 4353 O O . ILE B 1 126 ? 52.136 11.101 21.165 1.00 15.39 126 ILE B O 1
ATOM 4369 N N . LEU B 1 127 ? 50.396 11.611 22.522 1.00 12.97 127 LEU B N 1
ATOM 4370 C CA . LEU B 1 127 ? 49.668 12.363 21.492 1.00 16.30 127 LEU B CA 1
ATOM 4371 C C . LEU B 1 127 ? 49.450 13.790 21.944 1.00 12.66 127 LEU B C 1
ATOM 4372 O O . LEU B 1 127 ? 48.456 14.064 22.602 1.00 14.73 127 LEU B O 1
ATOM 4388 N N . PRO B 1 128 ? 50.365 14.699 21.591 1.00 10.20 128 PRO B N 1
ATOM 4389 C CA . PRO B 1 128 ? 50.231 16.061 22.105 1.00 11.16 128 PRO B CA 1
ATOM 4390 C C . PRO B 1 128 ? 49.126 16.858 21.405 1.00 13.49 128 PRO B C 1
ATOM 4391 O O . PRO B 1 128 ? 48.900 16.715 20.206 1.00 11.98 128 PRO B O 1
ATOM 4402 N N . ILE B 1 129 ? 48.419 17.670 22.183 1.00 11.48 129 ILE B N 1
ATOM 4403 C CA . ILE B 1 129 ? 47.550 18.687 21.641 1.00 10.84 129 ILE B CA 1
ATOM 4404 C C . ILE B 1 129 ? 48.173 20.052 21.953 1.00 14.54 129 ILE B C 1
ATOM 4405 O O . ILE B 1 129 ? 48.449 20.377 23.104 1.00 13.28 129 ILE B O 1
ATOM 4421 N N . PHE B 1 130 ? 48.431 20.846 20.926 1.00 12.77 130 PHE B N 1
ATOM 4422 C CA . PHE B 1 130 ? 48.957 22.176 21.166 1.00 13.83 130 PHE B CA 1
ATOM 4423 C C . PHE B 1 130 ? 47.781 23.152 21.171 1.00 17.30 130 PHE B C 1
ATOM 4424 O O . PHE B 1 130 ? 47.256 23.534 20.127 1.00 15.15 130 PHE B O 1
ATOM 4441 N N . TYR B 1 131 ? 47.343 23.506 22.372 1.00 13.40 131 TYR B N 1
ATOM 4442 C CA . TYR B 1 131 ? 46.155 24.318 22.536 1.00 13.03 131 TYR B CA 1
ATOM 4443 C C . TYR B 1 131 ? 46.502 25.786 22.535 1.00 14.86 131 TYR B C 1
ATOM 4444 O O . TYR B 1 131 ? 46.915 26.329 23.558 1.00 17.51 131 TYR B O 1
ATOM 4462 N N . MET B 1 132 ? 46.335 26.425 21.379 1.00 17.45 132 MET B N 1
ATOM 4463 C CA . MET B 1 132 ? 46.445 27.875 21.257 1.00 15.85 132 MET B CA 1
ATOM 4464 C C . MET B 1 132 ? 47.837 28.381 21.584 1.00 18.12 132 MET B C 1
ATOM 4465 O O . MET B 1 132 ? 48.010 29.521 22.027 1.00 18.39 132 MET B O 1
ATOM 4479 N N . VAL B 1 133 ? 48.826 27.524 21.364 1.00 17.87 133 VAL B N 1
ATOM 4480 C CA . VAL B 1 133 ? 50.218 27.916 21.466 1.00 16.95 133 VAL B CA 1
ATOM 4481 C C . VAL B 1 133 ? 50.922 27.446 20.215 1.00 19.26 133 VAL B C 1
ATOM 4482 O O . VAL B 1 133 ? 50.548 26.430 19.627 1.00 15.00 133 VAL B O 1
ATOM 4495 N N . ASP B 1 134 ? 51.922 28.215 19.800 1.00 17.08 134 ASP B N 1
ATOM 4496 C CA . ASP B 1 134 ? 52.795 27.835 18.708 1.00 19.17 134 ASP B CA 1
ATOM 4497 C C . ASP B 1 134 ? 53.682 26.669 19.173 1.00 17.41 134 ASP B C 1
ATOM 4498 O O . ASP B 1 134 ? 54.338 26.747 20.202 1.00 17.86 134 ASP B O 1
ATOM 4507 N N . PRO B 1 135 ? 53.672 25.563 18.430 1.00 18.61 135 PRO B N 1
ATOM 4508 C CA . PRO B 1 135 ? 54.509 24.423 18.831 1.00 19.25 135 PRO B CA 1
ATOM 4509 C C . PRO B 1 135 ? 55.997 24.792 19.034 1.00 18.10 135 PRO B C 1
ATOM 4510 O O . PRO B 1 135 ? 56.658 24.158 19.854 1.00 16.91 135 PRO B O 1
ATOM 4521 N N . SER B 1 136 ? 56.498 25.795 18.308 1.00 19.49 136 SER B N 1
ATOM 4522 C CA . SER B 1 136 ? 57.854 26.333 18.520 1.00 20.40 136 SER B CA 1
ATOM 4523 C C . SER B 1 136 ? 58.128 26.727 19.976 1.00 19.47 136 SER B C 1
ATOM 4524 O O . SER B 1 136 ? 59.212 26.454 20.516 1.00 18.09 136 SER B O 1
ATOM 4532 N N . ASP B 1 137 ? 57.165 27.393 20.607 1.00 17.69 137 ASP B N 1
ATOM 4533 C CA . ASP B 1 137 ? 57.319 27.753 22.017 1.00 18.86 137 ASP B CA 1
ATOM 4534 C C . ASP B 1 137 ? 57.352 26.534 22.924 1.00 18.24 137 ASP B C 1
ATOM 4535 O O . ASP B 1 137 ? 58.105 26.498 23.896 1.00 20.84 137 ASP B O 1
ATOM 4544 N N . VAL B 1 138 ? 56.536 25.531 22.617 1.00 17.64 138 VAL B N 1
ATOM 4545 C CA . VAL B 1 138 ? 56.596 24.281 23.370 1.00 18.98 138 VAL B CA 1
ATOM 4546 C C . VAL B 1 138 ? 57.952 23.587 23.166 1.00 17.26 138 VAL B C 1
ATOM 4547 O O . VAL B 1 138 ? 58.547 23.076 24.117 1.00 16.79 138 VAL B O 1
ATOM 4560 N N . ARG B 1 139 ? 58.440 23.587 21.929 1.00 14.19 139 ARG B N 1
ATOM 4561 C CA . ARG B 1 139 ? 59.707 22.925 21.588 1.00 14.16 139 ARG B CA 1
ATOM 4562 C C . ARG B 1 139 ? 60.944 23.566 22.241 1.00 19.10 139 ARG B C 1
ATOM 4563 O O . ARG B 1 139 ? 61.898 22.871 22.617 1.00 18.31 139 ARG B O 1
ATOM 4584 N N . HIS B 1 140 ? 60.934 24.888 22.372 1.00 16.09 140 HIS B N 1
ATOM 4585 C CA . HIS B 1 140 ? 62.108 25.589 22.876 1.00 21.49 140 HIS B CA 1
ATOM 4586 C C . HIS B 1 140 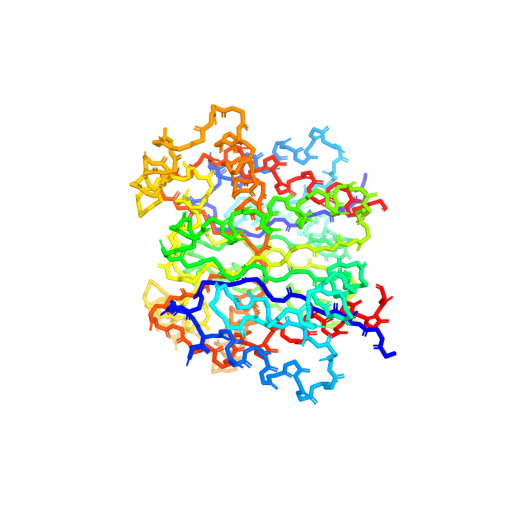? 61.866 26.257 24.228 1.00 19.67 140 HIS B C 1
ATOM 4587 O O . HIS B 1 140 ? 62.771 26.849 24.798 1.00 20.55 140 HIS B O 1
ATOM 4601 N N . GLN B 1 141 ? 60.645 26.124 24.739 1.00 18.26 141 GLN B N 1
ATOM 4602 C CA . GLN B 1 141 ? 60.233 26.767 25.980 1.00 19.85 141 GLN B CA 1
ATOM 4603 C C . GLN B 1 141 ? 60.454 28.267 25.919 1.00 26.17 141 GLN B C 1
ATOM 4604 O O . GLN B 1 141 ? 60.988 28.870 26.854 1.00 25.71 141 GLN B O 1
ATOM 4618 N N . THR B 1 142 ? 60.021 28.861 24.811 1.00 19.26 142 THR B N 1
ATOM 4619 C CA . THR B 1 142 ? 60.098 30.306 24.612 1.00 21.43 142 THR B CA 1
ATOM 4620 C C . THR B 1 142 ? 58.725 30.935 24.808 1.00 20.33 142 THR B C 1
ATOM 4621 O O . THR B 1 142 ? 57.798 30.267 25.263 1.00 18.94 142 THR B O 1
ATOM 4632 N N . GLY B 1 143 ? 58.585 32.217 24.489 1.00 20.78 143 GLY B N 1
ATOM 4633 C CA . GLY B 1 143 ? 57.284 32.867 24.583 1.00 17.47 143 GLY B CA 1
ATOM 4634 C C . GLY B 1 143 ? 56.678 32.816 25.978 1.00 26.39 143 GLY B C 1
ATOM 4635 O O . GLY B 1 143 ? 57.308 33.233 26.951 1.00 28.98 143 GLY B O 1
ATOM 4639 N N . CYS B 1 144 ? 55.460 32.292 26.082 1.00 28.01 144 CYS B N 1
ATOM 4640 C CA . CYS B 1 144 ? 54.761 32.197 27.368 1.00 27.94 144 CYS B CA 1
ATOM 4641 C C . CYS B 1 144 ? 55.477 31.298 28.391 1.00 31.41 144 CYS B C 1
ATOM 4642 O O . CYS B 1 144 ? 55.276 31.434 29.600 1.00 35.30 144 CYS B O 1
ATOM 4650 N N . TYR B 1 145 ? 56.315 30.386 27.911 1.00 24.41 145 TYR B N 1
ATOM 4651 C CA . TYR B 1 145 ? 56.995 29.449 28.806 1.00 23.04 145 TYR B CA 1
ATOM 4652 C C . TYR B 1 145 ? 58.271 29.993 29.456 1.00 25.21 145 TYR B C 1
ATOM 4653 O O . TYR B 1 145 ? 58.674 29.508 30.511 1.00 22.71 145 TYR B O 1
ATOM 4671 N N . LYS B 1 146 ? 58.894 30.999 28.844 1.00 23.27 146 LYS B N 1
ATOM 4672 C CA . LYS B 1 146 ? 60.116 31.589 29.391 1.00 25.54 146 LYS B CA 1
ATOM 4673 C C . LYS B 1 146 ? 59.984 31.960 30.871 1.00 24.75 146 LYS B C 1
ATOM 4674 O O . LYS B 1 146 ? 60.805 31.573 31.699 1.00 22.34 146 LYS B O 1
ATOM 4693 N N . LYS B 1 147 ? 58.943 32.707 31.200 1.00 23.17 147 LYS B N 1
ATOM 4694 C CA . LYS B 1 147 ? 58.761 33.175 32.562 1.00 29.67 147 LYS B CA 1
ATOM 4695 C C . LYS B 1 147 ? 58.436 32.051 33.559 1.00 31.33 147 LYS B C 1
ATOM 4696 O O . LYS B 1 147 ? 58.836 32.124 34.722 1.00 32.89 147 LYS B O 1
ATOM 4715 N N . ALA B 1 148 ? 57.747 31.002 33.111 1.00 25.27 148 ALA B N 1
ATOM 4716 C CA . ALA B 1 148 ? 57.527 29.846 33.975 1.00 24.89 148 ALA B CA 1
ATOM 4717 C C . ALA B 1 148 ? 58.858 29.264 34.430 1.00 20.17 148 ALA B C 1
ATOM 4718 O O . ALA B 1 148 ? 59.079 29.032 35.617 1.00 16.08 148 ALA B O 1
ATOM 4725 N N . PHE B 1 149 ? 59.751 29.029 33.478 1.00 18.99 149 PHE B N 1
ATOM 4726 C CA . PHE B 1 149 ? 61.011 28.388 33.810 1.00 22.72 149 PHE B CA 1
ATOM 4727 C C . PHE B 1 149 ? 61.933 29.306 34.615 1.00 22.34 149 PHE B C 1
ATOM 4728 O O . PHE B 1 149 ? 62.689 28.838 35.462 1.00 20.40 149 PHE B O 1
ATOM 4745 N N . ARG B 1 150 ? 61.838 30.613 34.370 1.00 26.18 150 ARG B N 1
ATOM 4746 C CA . ARG B 1 150 ? 62.562 31.602 35.165 1.00 23.92 150 ARG B CA 1
ATOM 4747 C C . ARG B 1 150 ? 62.111 31.498 36.615 1.00 23.30 150 ARG B C 1
ATOM 4748 O O . ARG B 1 150 ? 62.930 31.500 37.540 1.00 20.75 150 ARG B O 1
ATOM 4769 N N . LYS B 1 151 ? 60.801 31.393 36.803 1.00 19.75 151 LYS B N 1
ATOM 4770 C CA . LYS B 1 151 ? 60.226 31.255 38.134 1.00 20.00 151 LYS B CA 1
ATOM 4771 C C . LYS B 1 151 ? 60.676 29.967 38.845 1.00 24.55 151 LYS B C 1
ATOM 4772 O O . LYS B 1 151 ? 61.140 30.011 39.988 1.00 19.72 151 LYS B O 1
ATOM 4791 N N . HIS B 1 152 ? 60.533 28.825 38.169 1.00 20.63 152 HIS B N 1
ATOM 4792 C CA . HIS B 1 152 ? 60.861 27.535 38.763 1.00 21.07 152 HIS B CA 1
ATOM 4793 C C . HIS B 1 152 ? 62.325 27.429 39.146 1.00 19.82 152 HIS B C 1
ATOM 4794 O O . HIS B 1 152 ? 62.671 26.704 40.068 1.00 18.61 152 HIS B O 1
ATOM 4808 N N . ALA B 1 153 ? 63.179 28.129 38.405 1.00 22.30 153 ALA B N 1
ATOM 4809 C CA . ALA B 1 153 ? 64.625 28.096 38.635 1.00 18.99 153 ALA B CA 1
ATOM 4810 C C . ALA B 1 153 ? 65.006 28.797 39.935 1.00 17.58 153 ALA B C 1
ATOM 4811 O O . ALA B 1 153 ? 66.162 28.768 40.353 1.00 18.34 153 ALA B O 1
ATOM 4818 N N . ASN B 1 154 ? 64.031 29.427 40.575 1.00 15.98 154 ASN B N 1
ATOM 4819 C CA . ASN B 1 154 ? 64.245 29.962 41.908 1.00 22.70 154 ASN B CA 1
ATOM 4820 C C . ASN B 1 154 ? 64.166 28.884 42.993 1.00 27.43 154 ASN B C 1
ATOM 4821 O O . ASN B 1 154 ? 64.725 29.051 44.084 1.00 26.16 154 ASN B O 1
ATOM 4832 N N . LYS B 1 155 ? 63.513 27.766 42.673 1.00 21.95 155 LYS B N 1
ATOM 4833 C CA . LYS B 1 155 ? 63.216 26.733 43.666 1.00 21.73 155 LYS B CA 1
ATOM 4834 C C . LYS B 1 155 ? 63.807 25.368 43.357 1.00 21.00 155 LYS B C 1
ATOM 4835 O O . LYS B 1 155 ? 63.989 24.566 44.262 1.00 23.30 155 LYS B O 1
ATOM 4854 N N . PHE B 1 156 ? 64.068 25.085 42.084 1.00 23.41 156 PHE B N 1
ATOM 4855 C CA . PHE B 1 156 ? 64.535 23.760 41.678 1.00 19.61 156 PHE B CA 1
ATOM 4856 C C . PHE B 1 156 ? 65.921 23.787 41.072 1.00 16.83 156 PHE B C 1
ATOM 4857 O O . PHE B 1 156 ? 66.321 24.784 40.479 1.00 18.41 156 PHE B O 1
ATOM 4874 N N . ASP B 1 157 ? 66.655 22.686 41.212 1.00 17.98 157 ASP B N 1
ATOM 4875 C CA . ASP B 1 157 ? 68.004 22.626 40.657 1.00 19.43 157 ASP B CA 1
ATOM 4876 C C . ASP B 1 157 ? 68.045 22.496 39.132 1.00 22.90 157 ASP B C 1
ATOM 4877 O O . ASP B 1 157 ? 67.014 22.316 38.473 1.00 22.05 157 ASP B O 1
ATOM 4886 N N . GLY B 1 158 ? 69.255 22.585 38.587 1.00 25.35 158 GLY B N 1
ATOM 4887 C CA . GLY B 1 158 ? 69.457 22.604 37.152 1.00 22.99 158 GLY B CA 1
ATOM 4888 C C . GLY B 1 158 ? 68.990 21.343 36.454 1.00 20.16 158 GLY B C 1
ATOM 4889 O O . GLY B 1 158 ? 68.435 21.407 35.353 1.00 19.19 158 GLY B O 1
ATOM 4893 N N . GLN B 1 159 ? 69.211 20.197 37.095 1.00 23.29 159 GLN B N 1
ATOM 4894 C CA . GLN B 1 159 ? 68.829 18.911 36.522 1.00 24.00 159 GLN B CA 1
ATOM 4895 C C . GLN B 1 159 ? 67.317 18.709 36.472 1.00 22.16 159 GLN B C 1
ATOM 4896 O O . GLN B 1 159 ? 66.809 18.037 35.578 1.00 24.64 159 GLN B O 1
ATOM 4910 N N . THR B 1 160 ? 66.605 19.278 37.437 1.00 19.78 160 THR B N 1
ATOM 4911 C CA . THR B 1 160 ? 65.153 19.182 37.456 1.00 18.61 160 THR B CA 1
ATOM 4912 C C . THR B 1 160 ? 64.581 20.048 36.344 1.00 18.48 160 THR B C 1
ATOM 4913 O O . THR B 1 160 ? 63.770 19.592 35.540 1.00 18.62 160 THR B O 1
ATOM 4924 N N . ILE B 1 161 ? 65.021 21.303 36.296 1.00 20.57 161 ILE B N 1
ATOM 4925 C CA . ILE B 1 161 ? 64.614 22.221 35.246 1.00 14.75 161 ILE B CA 1
ATOM 4926 C C . ILE B 1 161 ? 64.873 21.619 33.869 1.00 16.14 161 ILE B C 1
ATOM 4927 O O . ILE B 1 161 ? 64.040 21.723 32.961 1.00 14.24 161 ILE B O 1
ATOM 4943 N N . GLN B 1 162 ? 66.046 21.009 33.718 1.00 17.39 162 GLN B N 1
ATOM 4944 C CA . GLN B 1 162 ? 66.482 20.453 32.439 1.00 16.57 162 GLN B CA 1
ATOM 4945 C C . GLN B 1 162 ? 65.603 19.278 32.030 1.00 17.93 162 GLN B C 1
ATOM 4946 O O . GLN B 1 162 ? 65.239 19.128 30.862 1.00 17.58 162 GLN B O 1
ATOM 4960 N N . ASN B 1 163 ? 65.276 18.438 33.000 1.00 15.76 163 ASN B N 1
ATOM 4961 C CA . ASN B 1 163 ? 64.438 17.288 32.731 1.00 21.47 163 ASN B CA 1
ATOM 4962 C C . ASN B 1 163 ? 63.069 17.777 32.240 1.00 17.30 163 ASN B C 1
ATOM 4963 O O . ASN B 1 163 ? 62.497 17.213 31.318 1.00 15.46 163 ASN B O 1
ATOM 4974 N N . TRP B 1 164 ? 62.572 18.851 32.842 1.00 14.25 164 TRP B N 1
ATOM 4975 C CA . TRP B 1 164 ? 61.290 19.425 32.449 1.00 17.80 164 TRP B CA 1
ATOM 4976 C C . TRP B 1 164 ? 61.315 20.029 31.041 1.00 16.61 164 TRP B C 1
ATOM 4977 O O . TRP B 1 164 ? 60.330 19.957 30.307 1.00 13.17 164 TRP B O 1
ATOM 4998 N N . LYS B 1 165 ? 62.434 20.648 30.680 1.00 16.22 165 LYS B N 1
ATOM 4999 C CA . LYS B 1 165 ? 62.580 21.244 29.354 1.00 16.77 165 LYS B CA 1
ATOM 5000 C C . LYS B 1 165 ? 62.740 20.151 28.312 1.00 16.74 165 LYS B C 1
ATOM 5001 O O . LYS B 1 165 ? 62.143 20.216 27.234 1.00 17.90 165 LYS B O 1
ATOM 5020 N N . ASP B 1 166 ? 63.552 19.151 28.633 1.00 14.14 166 ASP B N 1
ATOM 5021 C CA . ASP B 1 166 ? 63.715 18.001 27.751 1.00 18.74 166 ASP B CA 1
ATOM 5022 C C . ASP B 1 166 ? 62.390 17.313 27.426 1.00 18.63 166 ASP B C 1
ATOM 5023 O O . ASP B 1 166 ? 62.199 16.841 26.309 1.00 20.30 166 ASP B O 1
ATOM 5032 N N . ALA B 1 167 ? 61.476 17.253 28.387 1.00 14.75 167 ALA B N 1
ATOM 5033 C CA . ALA B 1 167 ? 60.183 16.629 28.126 1.00 16.59 167 ALA B CA 1
ATOM 5034 C C . ALA B 1 167 ? 59.301 17.468 27.183 1.00 14.07 167 ALA B C 1
ATOM 5035 O O . ALA B 1 167 ? 58.648 16.937 26.293 1.00 16.18 167 ALA B O 1
ATOM 5042 N N . LEU B 1 168 ? 59.280 18.776 27.374 1.00 14.93 168 LEU B N 1
ATOM 5043 C CA . LEU B 1 168 ? 58.541 19.638 26.459 1.00 16.13 168 LEU B CA 1
ATOM 5044 C C . LEU B 1 168 ? 59.137 19.605 25.049 1.00 16.54 168 LEU B C 1
ATOM 5045 O O . LEU B 1 168 ? 58.412 19.600 24.056 1.00 15.51 168 LEU B O 1
ATOM 5061 N N . LYS B 1 169 ? 60.459 19.576 24.955 1.00 15.81 169 LYS B N 1
ATOM 5062 C CA . LYS B 1 169 ? 61.087 19.479 23.645 1.00 17.24 169 LYS B CA 1
ATOM 5063 C C . LYS B 1 169 ? 60.710 18.176 22.953 1.00 15.74 169 LYS B C 1
ATOM 5064 O O . LYS B 1 169 ? 60.218 18.194 21.819 1.00 11.85 169 LYS B O 1
ATOM 5083 N N . LYS B 1 170 ? 60.940 17.056 23.642 1.00 13.37 170 LYS B N 1
ATOM 5084 C CA . LYS B 1 170 ? 60.556 15.730 23.157 1.00 12.57 170 LYS B CA 1
ATOM 5085 C C . LYS B 1 170 ? 59.127 15.705 22.633 1.00 11.91 170 LYS B C 1
ATOM 5086 O O . LYS B 1 170 ? 58.881 15.289 21.510 1.00 11.59 170 LYS B O 1
ATOM 5105 N N . VAL B 1 171 ? 58.184 16.166 23.452 1.00 14.77 171 VAL B N 1
ATOM 5106 C CA . VAL B 1 171 ? 56.767 16.066 23.117 1.00 11.54 171 VAL B CA 1
ATOM 5107 C C . VAL B 1 171 ? 56.375 17.115 22.088 1.00 10.55 171 VAL B C 1
ATOM 5108 O O . VAL B 1 171 ? 55.616 16.842 21.179 1.00 12.61 171 VAL B O 1
ATOM 5121 N N . GLY B 1 172 ? 56.917 18.314 22.215 1.00 14.51 172 GLY B N 1
ATOM 5122 C CA . GLY B 1 172 ? 56.721 19.333 21.195 1.00 13.21 172 GLY B CA 1
ATOM 5123 C C . GLY B 1 172 ? 57.138 18.889 19.805 1.00 13.13 172 GLY B C 1
ATOM 5124 O O . GLY B 1 172 ? 56.647 19.421 18.801 1.00 12.03 172 GLY B O 1
ATOM 5128 N N . ASP B 1 173 ? 58.045 17.914 19.739 1.00 13.31 173 ASP B N 1
ATOM 5129 C CA . ASP B 1 173 ? 58.528 17.389 18.457 1.00 10.16 173 ASP B CA 1
ATOM 5130 C C . ASP B 1 173 ? 57.759 16.182 17.910 1.00 12.55 173 ASP B C 1
ATOM 5131 O O . ASP B 1 173 ? 58.134 15.629 16.874 1.00 11.94 173 ASP B O 1
ATOM 5140 N N . LEU B 1 174 ? 56.709 15.763 18.611 1.00 12.48 174 LEU B N 1
ATOM 5141 C CA . LEU B 1 174 ? 55.888 14.638 18.174 1.00 10.96 174 LEU B CA 1
ATOM 5142 C C . LEU B 1 174 ? 54.731 15.164 17.317 1.00 11.07 174 LEU B C 1
ATOM 5143 O O . LEU B 1 174 ? 54.306 16.310 17.474 1.00 10.94 174 LEU B O 1
ATOM 5159 N N . LYS B 1 175 ? 54.245 14.333 16.396 1.00 11.52 175 LYS B N 1
ATOM 5160 C CA . LYS B 1 175 ? 53.069 14.666 15.604 1.00 13.30 175 LYS B CA 1
ATOM 5161 C C . LYS B 1 175 ? 51.847 14.759 16.516 1.00 13.17 175 LYS B C 1
ATOM 5162 O O . LYS B 1 175 ? 51.734 14.032 17.502 1.00 14.37 175 LYS B O 1
ATOM 5181 N N . GLY B 1 176 ? 50.936 15.665 16.192 1.00 11.04 176 GLY B N 1
ATOM 5182 C CA . GLY B 1 176 ? 49.804 15.920 17.056 1.00 10.90 176 GLY B CA 1
ATOM 5183 C C . GLY B 1 176 ? 48.833 16.873 16.378 1.00 13.93 176 GLY B C 1
ATOM 5184 O O . GLY B 1 176 ? 48.800 16.978 15.148 1.00 11.69 176 GLY B O 1
ATOM 5188 N N . TRP B 1 177 ? 48.026 17.560 17.178 1.00 10.87 177 TRP B N 1
ATOM 5189 C CA . TRP B 1 177 ? 47.012 18.447 16.632 1.00 12.54 177 TRP B CA 1
ATOM 5190 C C . TRP B 1 177 ? 47.202 19.809 17.256 1.00 17.04 177 TRP B C 1
ATOM 5191 O O . TRP B 1 177 ? 47.268 19.938 18.479 1.00 14.06 177 TRP B O 1
ATOM 5212 N N . HIS B 1 178 ? 47.302 20.824 16.415 1.00 14.26 178 HIS B N 1
ATOM 5213 C CA . HIS B 1 178 ? 47.224 22.177 16.916 1.00 15.87 178 HIS B CA 1
ATOM 5214 C C . HIS B 1 178 ? 45.760 22.586 17.004 1.00 16.63 178 HIS B C 1
ATOM 5215 O O . HIS B 1 178 ? 44.945 22.217 16.150 1.00 13.93 178 HIS B O 1
ATOM 5229 N N . ILE B 1 179 ? 45.432 23.330 18.052 1.00 14.76 179 ILE B N 1
ATOM 5230 C CA . ILE B 1 179 ? 44.117 23.938 18.174 1.00 13.63 179 ILE B CA 1
ATOM 5231 C C . ILE B 1 179 ? 44.274 25.455 18.245 1.00 13.86 179 ILE B C 1
ATOM 5232 O O . ILE B 1 179 ? 44.989 25.980 19.088 1.00 15.58 179 ILE B O 1
ATOM 5248 N N . GLY B 1 180 ? 43.650 26.156 17.311 1.00 15.20 180 GLY B N 1
ATOM 5249 C CA . GLY B 1 180 ? 43.758 27.602 17.259 1.00 14.80 180 GLY B CA 1
ATOM 5250 C C . GLY B 1 180 ? 42.416 28.266 17.502 1.00 15.48 180 GLY B C 1
ATOM 5251 O O . GLY B 1 180 ? 41.399 27.605 17.741 1.00 15.86 180 GLY B O 1
ATOM 5255 N N . LYS B 1 181 ? 42.398 29.588 17.419 1.00 19.94 181 LYS B N 1
ATOM 5256 C CA . LYS B 1 181 ? 41.190 30.326 17.743 1.00 20.59 181 LYS B CA 1
ATOM 5257 C C . LYS B 1 181 ? 40.051 30.062 16.747 1.00 18.64 181 LYS B C 1
ATOM 5258 O O . LYS B 1 181 ? 38.884 30.219 17.086 1.00 21.94 181 LYS B O 1
ATOM 5277 N N . ASN B 1 182 ? 40.388 29.623 15.539 1.00 13.86 182 ASN B N 1
ATOM 5278 C CA . ASN B 1 182 ? 39.379 29.392 14.508 1.00 18.08 182 ASN B CA 1
ATOM 5279 C C . ASN B 1 182 ? 38.924 27.946 14.389 1.00 20.42 182 ASN B C 1
ATOM 5280 O O . ASN B 1 182 ? 38.039 27.632 13.601 1.00 21.76 182 ASN B O 1
ATOM 5291 N N . ASP B 1 183 ? 39.525 27.063 15.175 1.00 16.58 183 ASP B N 1
ATOM 5292 C CA . ASP B 1 183 ? 39.113 25.674 15.159 1.00 16.89 183 ASP B CA 1
ATOM 5293 C C . ASP B 1 183 ? 37.795 25.459 15.868 1.00 17.01 183 ASP B C 1
ATOM 5294 O O . ASP B 1 183 ? 37.482 26.134 16.852 1.00 14.86 183 ASP B O 1
ATOM 5303 N N . LYS B 1 184 ? 37.027 24.520 15.326 1.00 15.78 184 LYS B N 1
ATOM 5304 C CA . LYS B 1 184 ? 35.872 23.943 15.994 1.00 15.92 184 LYS B CA 1
ATOM 5305 C C . LYS B 1 184 ? 36.396 22.835 16.887 1.00 18.54 184 LYS B C 1
ATOM 5306 O O . LYS B 1 184 ? 36.656 21.729 16.412 1.00 19.21 184 LYS B O 1
ATOM 5325 N N . GLN B 1 185 ? 36.565 23.123 18.174 1.00 16.85 185 GLN B N 1
ATOM 5326 C CA . GLN B 1 185 ? 37.197 22.169 19.079 1.00 16.96 185 GLN B CA 1
ATOM 5327 C C . GLN B 1 185 ? 36.458 20.822 19.171 1.00 16.97 185 GLN B C 1
ATOM 5328 O O . GLN B 1 185 ? 37.078 19.794 19.375 1.00 16.03 185 GLN B O 1
ATOM 5342 N N . GLY B 1 186 ? 35.141 20.837 19.012 1.00 19.32 186 GLY B N 1
ATOM 5343 C CA . GLY B 1 186 ? 34.349 19.620 19.040 1.00 16.77 186 GLY B CA 1
ATOM 5344 C C . GLY B 1 186 ? 34.665 18.695 17.883 1.00 18.66 186 GLY B C 1
ATOM 5345 O O . GLY B 1 186 ? 34.637 17.475 18.018 1.00 18.62 186 GLY B O 1
ATOM 5349 N N . ALA B 1 187 ? 34.970 19.277 16.733 1.00 17.18 187 ALA B N 1
ATOM 5350 C CA . ALA B 1 187 ? 35.322 18.484 15.569 1.00 19.07 187 ALA B CA 1
ATOM 5351 C C . ALA B 1 187 ? 36.683 17.829 15.766 1.00 18.90 187 ALA B C 1
ATOM 5352 O O . ALA B 1 187 ? 36.897 16.675 15.382 1.00 16.71 187 ALA B O 1
ATOM 5359 N N . ILE B 1 188 ? 37.609 18.568 16.363 1.00 19.45 188 ILE B N 1
ATOM 5360 C CA . ILE B 1 188 ? 38.939 18.038 16.597 1.00 14.68 188 ILE B CA 1
ATOM 5361 C C . ILE B 1 188 ? 38.835 16.914 17.602 1.00 18.58 188 ILE B C 1
ATOM 5362 O O . ILE B 1 188 ? 39.428 15.843 17.423 1.00 16.32 188 ILE B O 1
ATOM 5378 N N . ALA B 1 189 ? 38.071 17.155 18.666 1.00 15.66 189 ALA B N 1
ATOM 5379 C CA . ALA B 1 189 ? 37.862 16.134 19.685 1.00 14.91 189 ALA B CA 1
ATOM 5380 C C . ALA B 1 189 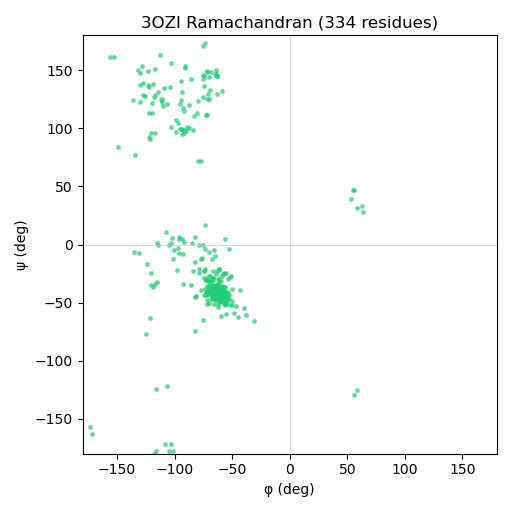? 37.342 14.843 19.052 1.00 18.04 189 ALA B C 1
ATOM 5381 O O . ALA B 1 189 ? 37.782 13.752 19.409 1.00 16.24 189 ALA B O 1
ATOM 5388 N N . ASP B 1 190 ? 36.423 14.973 18.095 1.00 18.01 190 ASP B N 1
ATOM 5389 C CA . ASP B 1 190 ? 35.861 13.812 17.410 1.00 19.98 190 ASP B CA 1
ATOM 5390 C C . ASP B 1 190 ? 36.920 13.099 16.579 1.00 21.28 190 ASP B C 1
ATOM 5391 O O . ASP B 1 190 ? 36.969 11.870 16.543 1.00 21.18 190 ASP B O 1
ATOM 5400 N N . LYS B 1 191 ? 37.778 13.876 15.925 1.00 19.54 191 LYS B N 1
ATOM 5401 C CA . LYS B 1 191 ? 38.845 13.303 15.116 1.00 18.34 191 LYS B CA 1
ATOM 5402 C C . LYS B 1 191 ? 39.849 12.589 16.016 1.00 17.69 191 LYS B C 1
ATOM 5403 O O . LYS B 1 191 ? 40.274 11.474 15.726 1.00 21.25 191 LYS B O 1
ATOM 5422 N N . VAL B 1 192 ? 40.212 13.224 17.121 1.00 13.73 192 VAL B N 1
ATOM 5423 C CA . VAL B 1 192 ? 41.195 12.645 18.013 1.00 15.53 192 VAL B CA 1
ATOM 5424 C C . VAL B 1 192 ? 40.685 11.365 18.658 1.00 19.97 192 VAL B C 1
ATOM 5425 O O . VAL B 1 192 ? 41.407 10.368 18.714 1.00 15.92 192 VAL B O 1
ATOM 5438 N N . SER B 1 193 ? 39.442 11.391 19.137 1.00 15.38 193 SER B N 1
ATOM 5439 C CA . SER B 1 193 ? 38.874 10.223 19.796 1.00 18.04 193 SER B CA 1
ATOM 5440 C C . SER B 1 193 ? 38.653 9.060 18.819 1.00 18.84 193 SER B C 1
ATOM 5441 O O . SER B 1 193 ? 38.841 7.904 19.182 1.00 20.72 193 SER B O 1
ATOM 5449 N N . ALA B 1 194 ? 38.284 9.358 17.577 1.00 21.95 194 ALA B N 1
ATOM 5450 C CA . ALA B 1 194 ? 38.120 8.297 16.581 1.00 21.58 194 ALA B CA 1
ATOM 5451 C C . ALA B 1 194 ? 39.469 7.649 16.289 1.00 21.49 194 ALA B C 1
ATOM 5452 O O . ALA B 1 194 ? 39.583 6.433 16.249 1.00 28.47 194 ALA B O 1
ATOM 5459 N N . ASP B 1 195 ? 40.494 8.470 16.116 1.00 21.16 195 ASP B N 1
ATOM 5460 C CA . ASP B 1 195 ? 41.850 7.990 15.887 1.00 18.16 195 ASP B CA 1
ATOM 5461 C C . ASP B 1 195 ? 42.333 7.094 17.028 1.00 25.07 195 ASP B C 1
ATOM 5462 O O . ASP B 1 195 ? 42.964 6.052 16.807 1.00 25.25 195 ASP B O 1
ATOM 5471 N N . ILE B 1 196 ? 42.052 7.516 18.255 1.00 17.75 196 ILE B N 1
ATOM 5472 C CA . ILE B 1 196 ? 42.431 6.752 19.433 1.00 20.95 196 ILE B CA 1
ATOM 5473 C C . ILE B 1 196 ? 41.669 5.419 19.493 1.00 27.42 196 ILE B C 1
ATOM 5474 O O . ILE B 1 196 ? 42.243 4.361 19.753 1.00 23.90 196 ILE B O 1
ATOM 5490 N N . TRP B 1 197 ? 40.373 5.475 19.218 1.00 26.80 197 TRP B N 1
ATOM 5491 C CA . TRP B 1 197 ? 39.542 4.284 19.263 1.00 31.68 197 TRP B CA 1
ATOM 5492 C C . TRP B 1 197 ? 39.977 3.227 18.255 1.00 31.51 197 TRP B C 1
ATOM 5493 O O . TRP B 1 197 ? 39.990 2.041 18.562 1.00 31.07 197 TRP B O 1
ATOM 5514 N N . SER B 1 198 ? 40.334 3.663 17.054 1.00 31.75 198 SER B N 1
ATOM 5515 C CA . SER B 1 198 ? 40.695 2.731 15.991 1.00 32.68 198 SER B CA 1
ATOM 5516 C C . SER B 1 198 ? 42.032 2.068 16.290 1.00 32.79 198 SER B C 1
ATOM 5517 O O . SER B 1 198 ? 42.225 0.885 16.014 1.00 39.26 198 SER B O 1
ATOM 5525 N N . HIS B 1 199 ? 42.949 2.835 16.871 1.00 32.66 199 HIS B N 1
ATOM 5526 C CA . HIS B 1 199 ? 44.232 2.302 17.313 1.00 30.33 199 HIS B CA 1
ATOM 5527 C C . HIS B 1 199 ? 44.086 1.268 18.438 1.00 35.97 199 HIS B C 1
ATOM 5528 O O . HIS B 1 199 ? 44.683 0.198 18.399 1.00 36.28 199 HIS B O 1
ATOM 5542 N N . ILE B 1 200 ? 43.284 1.597 19.440 1.00 37.02 200 ILE B N 1
ATOM 5543 C CA . ILE B 1 200 ? 43.038 0.706 20.570 1.00 36.62 200 ILE B CA 1
ATOM 5544 C C . ILE B 1 200 ? 42.494 -0.684 20.169 1.00 42.64 200 ILE B C 1
ATOM 5545 O O . ILE B 1 200 ? 42.196 -1.521 21.020 1.00 46.74 200 ILE B O 1
ATOM 5561 N N . SER B 1 201 ? 42.400 -0.949 18.873 1.00 41.38 201 SER B N 1
ATOM 5562 C CA . SER B 1 201 ? 41.984 -2.273 18.420 1.00 42.93 201 SER B CA 1
ATOM 5563 C C . SER B 1 201 ? 43.073 -2.969 17.596 1.00 40.45 201 SER B C 1
ATOM 5564 O O . SER B 1 201 ? 43.405 -2.541 16.491 1.00 39.45 201 SER B O 1
#

Secondary structure (DSSP, 8-state):
----EEEEE-HHHHTTTHHHHHHHHHHHTT--EEEEETTT--GGGIIIIIIHHHHH-SEEEEEE-TTGGG-HHHHHHHHHHHHHHHH-TTSEE--EEESS-HHHHHHT-TTHHHHHHHHTTTS-HHHHHHHHHHHHHHHTS-BEEE-TTS-HHHHHHHHHHHHHHHHHH-/----EEEEE-HHHHTTTHHHHHHHHHHHTT--EEEEETTT--GGGIIIIIIHHHHH-SEEEEEE-TTGGG-HHHHHHHHHHHHHHHH-TTSEE--EEESS-HHHHHHT-THHHHHHHHHTTTS-HHHHHHHHHHHHHHHTS-BEEE-TTS-HHHHHHHHHHHHHHHT-

B-factor: mean 23.88, std 10.53, range [7.7, 71.81]

Solvent-accessible surface area: 16131 Å² total; per-residue (Å²): 169,108,18,54,0,0,0,1,3,46,1,72,40,0,62,133,67,0,2,46,80,0,42,102,7,0,153,142,72,172,10,69,13,19,117,4,15,28,100,108,58,113,55,158,58,78,36,82,38,10,85,72,0,4,60,50,0,79,2,0,0,0,0,0,2,56,8,0,0,45,12,82,74,2,0,58,17,0,16,50,0,10,109,37,46,90,130,25,98,169,34,39,14,4,0,0,8,14,98,9,78,4,5,26,0,5,57,15,46,46,50,0,118,155,2,8,155,86,8,54,101,142,64,94,55,155,44,18,92,84,11,58,54,4,0,104,89,0,0,8,58,50,4,3,30,0,7,183,80,14,128,31,38,47,3,0,63,78,0,0,39,37,0,117,50,58,43,54,149,168,158,105,20,50,0,0,0,1,4,44,1,75,46,1,62,135,79,0,2,43,71,0,37,94,10,0,147,209,73,187,9,66,11,11,109,2,12,28,100,99,46,116,65,162,41,87,40,79,38,16,95,69,0,6,59,50,0,73,3,0,0,0,0,0,2,54,8,0,0,69,12,86,74,2,1,66,11,1,14,44,0,12,101,32,46,95,132,26,76,170,32,50,14,6,0,0,7,19,87,9,54,4,1,30,0,5,57,11,46,50,53,1,118,162,4,7,159,145,20,55,99,172,66,96,56,131,44,20,79,75,9,53,53,3,0,106,92,0,0,7,63,38,4,4,37,0,11,175,74,14,126,20,38,49,4,1,83,77,0,0,39,50,2,124,74,98,61,123